Protein AF-A0AAD9PAW3-F1 (afdb_monomer_lite)

Organism: Ridgeia piscesae (NCBI:txid27915)

Structure (mmCIF, N/CA/C/O backbone):
data_AF-A0AAD9PAW3-F1
#
_entry.id   AF-A0AAD9PAW3-F1
#
loop_
_atom_site.group_PDB
_atom_site.id
_atom_site.type_symbol
_atom_site.label_atom_id
_atom_site.label_alt_id
_atom_site.label_comp_id
_atom_site.label_asym_id
_atom_site.label_entity_id
_atom_site.label_seq_id
_atom_site.pdbx_PDB_ins_code
_atom_site.Cartn_x
_atom_site.Cartn_y
_atom_site.Cartn_z
_atom_site.occupancy
_atom_site.B_iso_or_equiv
_atom_site.auth_seq_id
_atom_site.auth_comp_id
_atom_site.auth_asym_id
_atom_site.auth_atom_id
_atom_site.pdbx_PDB_model_num
ATOM 1 N N . MET A 1 1 ? 35.901 13.438 8.436 1.00 50.22 1 MET A N 1
ATOM 2 C CA . MET A 1 1 ? 34.510 12.930 8.525 1.00 50.22 1 MET A CA 1
ATOM 3 C C . MET A 1 1 ? 33.566 13.487 7.435 1.00 50.22 1 MET A C 1
ATOM 5 O O . MET A 1 1 ? 32.360 13.440 7.610 1.00 50.22 1 MET A O 1
ATOM 9 N N . ALA A 1 2 ? 34.063 13.943 6.272 1.00 53.41 2 ALA A N 1
ATOM 10 C CA . ALA A 1 2 ? 33.236 14.566 5.218 1.00 53.41 2 ALA A CA 1
ATOM 11 C C . ALA A 1 2 ? 32.862 13.635 4.037 1.00 53.41 2 ALA A C 1
ATOM 13 O O . ALA A 1 2 ? 32.187 14.056 3.101 1.00 53.41 2 ALA A O 1
ATOM 14 N N . SER A 1 3 ? 33.309 12.375 4.045 1.00 53.97 3 SER A N 1
ATOM 15 C CA . SER A 1 3 ? 33.140 11.435 2.925 1.00 53.97 3 SER A CA 1
ATOM 16 C C . SER A 1 3 ? 31.817 10.662 2.938 1.00 53.97 3 SER A C 1
ATOM 18 O O . SER A 1 3 ? 31.393 10.196 1.887 1.00 53.97 3 SER A O 1
ATOM 20 N N . VAL A 1 4 ? 31.138 10.554 4.085 1.00 57.12 4 VAL A N 1
ATOM 21 C CA . VAL A 1 4 ? 29.889 9.773 4.211 1.00 57.12 4 VAL A CA 1
ATOM 22 C C . VAL A 1 4 ? 28.706 10.474 3.525 1.00 57.12 4 VAL A C 1
ATOM 24 O O . VAL A 1 4 ? 27.880 9.815 2.904 1.00 57.12 4 VAL A O 1
ATOM 27 N N . SER A 1 5 ? 28.676 11.811 3.545 1.00 60.00 5 SER A N 1
ATOM 28 C CA . SER A 1 5 ? 27.562 12.615 3.010 1.00 60.00 5 SER A CA 1
ATOM 29 C C . SER A 1 5 ? 27.418 12.532 1.478 1.00 60.00 5 SER A C 1
ATOM 31 O O . SER A 1 5 ? 26.325 12.392 0.941 1.00 60.00 5 SER A O 1
ATOM 33 N N . LYS A 1 6 ? 28.531 12.503 0.732 1.00 61.03 6 LYS A N 1
ATOM 34 C CA . LYS A 1 6 ? 28.478 12.465 -0.745 1.00 61.03 6 LYS A CA 1
ATOM 35 C C . LYS A 1 6 ? 27.949 11.134 -1.301 1.00 61.03 6 LYS A C 1
ATOM 37 O O . LYS A 1 6 ? 27.370 11.103 -2.385 1.00 61.03 6 LYS A O 1
ATOM 42 N N . TYR A 1 7 ? 28.139 10.031 -0.573 1.00 61.91 7 TYR A N 1
ATOM 43 C CA . TYR A 1 7 ? 27.667 8.706 -0.993 1.00 61.91 7 TYR A CA 1
ATOM 44 C C . TYR A 1 7 ? 26.152 8.529 -0.796 1.00 61.91 7 TYR A C 1
ATOM 46 O O . TYR A 1 7 ? 25.502 7.871 -1.615 1.00 61.91 7 TYR A O 1
ATOM 54 N N . SER A 1 8 ? 25.559 9.157 0.225 1.00 73.19 8 SER A N 1
ATOM 55 C CA . SER A 1 8 ? 24.097 9.185 0.383 1.00 73.19 8 SER A CA 1
ATOM 56 C C . SER A 1 8 ? 23.411 9.987 -0.729 1.00 73.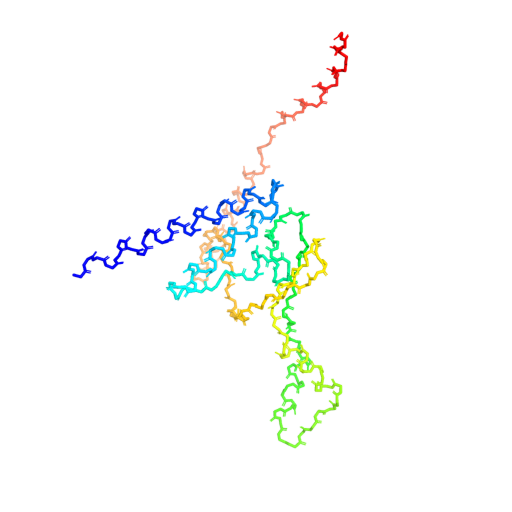19 8 SER A C 1
ATOM 58 O O . SER A 1 8 ? 22.363 9.584 -1.236 1.00 73.19 8 SER A O 1
ATOM 60 N N . ASP A 1 9 ? 24.039 11.063 -1.199 1.00 77.19 9 ASP A N 1
ATOM 61 C CA . ASP A 1 9 ? 23.467 11.906 -2.254 1.00 77.19 9 ASP A CA 1
ATOM 62 C C . ASP A 1 9 ? 23.468 11.197 -3.618 1.00 77.19 9 ASP A C 1
ATOM 64 O O . ASP A 1 9 ? 22.487 11.234 -4.361 1.00 77.19 9 ASP A O 1
ATOM 68 N N . MET A 1 10 ? 24.528 10.448 -3.929 1.00 77.19 10 MET A N 1
ATOM 69 C CA . MET A 1 10 ? 24.602 9.683 -5.178 1.00 77.19 10 MET A CA 1
ATOM 70 C C . MET A 1 10 ? 23.614 8.512 -5.225 1.00 77.19 10 MET A C 1
ATOM 72 O O . MET A 1 10 ? 23.028 8.235 -6.276 1.00 77.19 10 MET A O 1
ATOM 76 N N . THR A 1 11 ? 23.398 7.829 -4.098 1.00 87.00 11 THR A N 1
ATOM 77 C CA . THR A 1 11 ? 22.431 6.722 -4.018 1.00 87.00 11 THR A CA 1
ATOM 78 C C . THR A 1 11 ? 20.993 7.226 -4.110 1.00 87.00 11 THR A C 1
ATOM 80 O O . THR A 1 11 ? 20.200 6.645 -4.851 1.00 87.00 11 THR A O 1
ATOM 83 N N . SER A 1 12 ? 20.662 8.344 -3.459 1.00 88.94 12 SER A N 1
ATOM 84 C CA . SER A 1 12 ? 19.329 8.955 -3.561 1.00 88.94 12 SER A CA 1
ATOM 85 C C . SER A 1 12 ? 19.001 9.418 -4.988 1.00 88.94 12 SER A C 1
ATOM 87 O O . SER A 1 12 ? 17.908 9.135 -5.496 1.00 88.94 12 SER A O 1
ATOM 89 N N . LEU A 1 13 ? 19.959 10.034 -5.691 1.00 92.75 13 LEU A N 1
ATOM 90 C CA . LEU A 1 13 ? 19.797 10.428 -7.092 1.00 92.75 13 LEU A CA 1
ATOM 91 C C . LEU A 1 13 ? 19.592 9.209 -8.003 1.00 92.75 13 LEU A C 1
ATOM 93 O O . LEU A 1 13 ? 18.721 9.223 -8.875 1.00 92.75 13 LEU A O 1
ATOM 97 N N . ALA A 1 14 ? 20.372 8.144 -7.803 1.00 93.38 14 ALA A N 1
ATOM 98 C CA . ALA A 1 14 ? 20.241 6.910 -8.575 1.00 93.38 14 ALA A CA 1
ATOM 99 C C . ALA A 1 14 ? 18.876 6.235 -8.358 1.00 93.38 14 ALA A C 1
ATOM 101 O O . ALA A 1 14 ? 18.230 5.839 -9.328 1.00 93.38 14 ALA A O 1
ATOM 102 N N . LEU A 1 15 ? 18.408 6.153 -7.108 1.00 93.94 15 LEU A N 1
ATOM 103 C CA . LEU A 1 15 ? 17.085 5.617 -6.775 1.00 93.94 15 LEU A CA 1
ATOM 104 C C . LEU A 1 15 ? 15.971 6.432 -7.437 1.00 93.94 15 LEU A C 1
ATOM 106 O O . LEU A 1 15 ? 15.073 5.857 -8.045 1.00 93.94 15 LEU A O 1
ATOM 110 N N . THR A 1 16 ? 16.068 7.762 -7.388 1.00 94.12 16 THR A N 1
ATOM 111 C CA . THR A 1 16 ? 15.084 8.660 -8.010 1.00 94.12 16 THR A CA 1
ATOM 112 C C . THR A 1 16 ? 15.016 8.451 -9.521 1.00 94.12 16 THR A C 1
ATOM 114 O O . THR A 1 16 ? 13.929 8.289 -10.073 1.00 94.12 16 THR A O 1
ATOM 117 N N . LYS A 1 17 ? 16.171 8.369 -10.195 1.00 96.81 17 LYS A N 1
ATOM 118 C CA . LYS A 1 17 ? 16.239 8.094 -11.640 1.00 96.81 17 LYS A CA 1
ATOM 119 C C . LYS A 1 17 ? 15.595 6.756 -12.005 1.00 96.81 17 LYS A C 1
ATOM 121 O O . LYS A 1 17 ? 14.893 6.675 -13.008 1.00 96.81 17 LYS A O 1
ATOM 126 N N . LEU A 1 18 ? 15.812 5.719 -11.197 1.00 96.00 18 LEU A N 1
ATOM 127 C CA . LEU A 1 18 ? 15.213 4.405 -11.430 1.00 96.00 18 LEU A CA 1
ATOM 128 C C . LEU A 1 18 ? 13.695 4.408 -11.211 1.00 96.00 18 LEU A C 1
ATOM 130 O O . LEU A 1 18 ? 12.986 3.786 -11.996 1.00 96.00 18 LEU A O 1
ATOM 134 N N . CYS A 1 19 ? 13.190 5.123 -10.201 1.00 94.44 19 CYS A N 1
ATOM 135 C CA . CYS A 1 19 ? 11.748 5.288 -9.997 1.00 94.44 19 CYS A CA 1
ATOM 136 C C . CYS A 1 19 ? 11.091 6.015 -11.180 1.00 94.44 19 CYS A C 1
ATOM 138 O O . CYS A 1 19 ? 10.089 5.540 -11.703 1.00 94.44 19 CYS A O 1
ATOM 140 N N . LEU A 1 20 ? 11.694 7.110 -11.658 1.00 95.25 20 LEU A N 1
ATOM 141 C CA . LEU A 1 20 ? 11.191 7.845 -12.825 1.00 95.25 20 LEU A CA 1
ATOM 142 C C . LEU A 1 20 ? 11.202 6.988 -14.096 1.00 95.25 20 LEU A C 1
ATOM 144 O O . LEU A 1 20 ? 10.244 7.010 -14.866 1.00 95.25 20 LEU A O 1
ATOM 148 N N . ALA A 1 21 ? 12.263 6.202 -14.304 1.00 96.50 21 ALA A N 1
ATOM 149 C CA . ALA A 1 21 ? 12.313 5.246 -15.404 1.00 96.50 21 ALA A CA 1
ATOM 150 C C . ALA A 1 21 ? 11.195 4.201 -15.276 1.00 96.50 21 ALA A C 1
ATOM 152 O O . ALA A 1 21 ? 10.511 3.916 -16.254 1.00 96.50 21 ALA A O 1
ATOM 153 N N . ALA A 1 22 ? 10.969 3.659 -14.077 1.00 96.00 22 ALA A N 1
ATOM 154 C CA . ALA A 1 22 ? 9.896 2.700 -13.848 1.00 96.00 22 ALA A CA 1
ATOM 155 C C . ALA A 1 22 ? 8.512 3.277 -14.181 1.00 96.00 22 ALA A C 1
ATOM 157 O O . ALA A 1 22 ? 7.727 2.596 -14.836 1.00 96.00 22 ALA A O 1
ATOM 158 N N . ASP A 1 23 ? 8.236 4.522 -13.785 1.00 93.94 23 ASP A N 1
ATOM 159 C CA . ASP A 1 23 ? 6.978 5.205 -14.098 1.00 93.94 23 ASP A CA 1
ATOM 16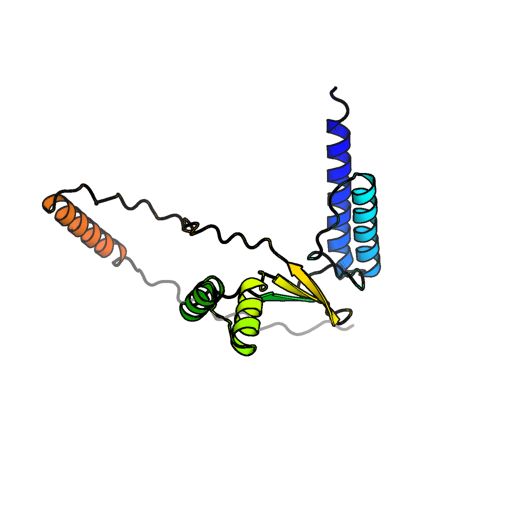0 C C . ASP A 1 23 ? 6.803 5.433 -15.602 1.00 93.94 23 ASP A C 1
ATOM 162 O O . ASP A 1 23 ? 5.735 5.150 -16.142 1.00 93.94 23 ASP A O 1
ATOM 166 N N . TYR A 1 24 ? 7.853 5.891 -16.291 1.00 95.44 24 TYR A N 1
ATOM 167 C CA . TYR A 1 24 ? 7.828 6.100 -17.741 1.00 95.44 24 TYR A CA 1
ATOM 168 C C . TYR A 1 24 ? 7.572 4.791 -18.500 1.00 95.44 24 TYR A C 1
ATOM 170 O O . TYR A 1 24 ? 6.692 4.702 -19.356 1.00 95.44 24 TYR A O 1
ATOM 178 N N . TYR A 1 25 ? 8.310 3.735 -18.153 1.00 96.81 25 TYR A N 1
ATOM 179 C CA . TYR A 1 25 ? 8.163 2.442 -18.810 1.00 96.81 25 TYR A CA 1
ATOM 180 C C . TYR A 1 25 ? 6.907 1.684 -18.373 1.00 96.81 25 TYR A C 1
ATOM 182 O O . TYR A 1 25 ? 6.568 0.704 -19.024 1.00 96.81 25 TYR A O 1
ATOM 190 N N . ALA A 1 26 ? 6.184 2.098 -17.329 1.00 94.94 26 ALA A N 1
ATOM 191 C CA . ALA A 1 26 ? 4.956 1.414 -16.918 1.00 94.94 26 ALA A CA 1
ATOM 192 C C . ALA A 1 26 ? 3.882 1.425 -18.018 1.00 94.94 26 ALA A C 1
ATOM 194 O O . ALA A 1 26 ? 3.113 0.471 -18.121 1.00 94.94 26 ALA A O 1
ATOM 195 N N . GLU A 1 27 ? 3.863 2.474 -18.843 1.00 91.69 27 GLU A N 1
ATOM 196 C CA . GLU A 1 27 ? 2.935 2.633 -19.967 1.00 91.69 27 GLU A CA 1
ATOM 197 C C . GLU A 1 27 ? 3.451 1.944 -21.239 1.00 91.69 27 GLU A C 1
ATOM 199 O O . GLU A 1 27 ? 2.683 1.303 -21.951 1.00 91.69 27 GLU A O 1
ATOM 204 N N . VAL A 1 28 ? 4.760 2.023 -21.499 1.00 95.44 28 VAL A N 1
ATOM 205 C CA . VAL A 1 28 ? 5.379 1.500 -22.731 1.00 95.44 28 VAL A CA 1
ATOM 206 C C . VAL A 1 28 ? 5.686 0.002 -22.639 1.00 95.44 28 VAL A C 1
ATOM 208 O O . VAL A 1 28 ? 5.451 -0.757 -23.575 1.00 95.44 28 VAL A O 1
ATOM 211 N N . SER A 1 29 ? 6.253 -0.438 -21.516 1.00 96.38 29 SER A N 1
ATOM 212 C CA . SER A 1 29 ? 6.695 -1.813 -21.282 1.00 96.38 29 SER A CA 1
ATOM 213 C C . SER A 1 29 ? 6.609 -2.174 -19.791 1.00 96.38 29 SER A C 1
ATOM 215 O O . SER A 1 29 ? 7.573 -1.996 -19.032 1.00 96.38 29 SER A O 1
ATOM 217 N N . PRO A 1 30 ? 5.481 -2.764 -19.348 1.00 94.62 30 PRO A N 1
ATOM 218 C CA . PRO A 1 30 ? 5.282 -3.154 -17.952 1.00 94.62 30 PRO A CA 1
ATOM 219 C C . PRO A 1 30 ? 6.362 -4.102 -17.410 1.00 94.62 30 PRO A C 1
ATOM 221 O O . PRO A 1 30 ? 6.623 -4.122 -16.207 1.00 94.62 30 PRO A O 1
ATOM 224 N N . ALA A 1 31 ? 7.001 -4.892 -18.278 1.00 95.81 31 ALA A N 1
ATOM 225 C CA . ALA A 1 31 ? 8.112 -5.762 -17.904 1.00 95.81 31 ALA A CA 1
ATOM 226 C C . ALA A 1 31 ? 9.362 -4.963 -17.494 1.00 95.81 31 ALA A C 1
ATOM 228 O O . ALA A 1 31 ? 9.966 -5.263 -16.464 1.00 95.81 31 ALA A O 1
ATOM 229 N N . LEU A 1 32 ? 9.712 -3.913 -18.247 1.00 97.31 32 LEU A N 1
ATOM 230 C CA . LEU A 1 32 ? 10.823 -3.023 -17.897 1.00 97.31 32 LEU A CA 1
ATOM 231 C C . LEU A 1 32 ? 10.530 -2.241 -16.616 1.00 97.31 32 LEU A C 1
ATOM 233 O O . LEU A 1 32 ? 11.401 -2.123 -15.757 1.00 97.31 32 LEU A O 1
ATOM 237 N N . ALA A 1 33 ? 9.295 -1.770 -16.440 1.00 96.88 33 ALA A N 1
ATOM 238 C CA . ALA A 1 33 ? 8.889 -1.086 -15.215 1.00 96.88 33 ALA A CA 1
ATOM 239 C C . ALA A 1 33 ? 9.092 -1.959 -13.964 1.00 96.88 33 ALA A C 1
ATOM 241 O O . ALA A 1 33 ? 9.684 -1.509 -12.980 1.00 96.88 33 ALA A O 1
ATOM 242 N N . ARG A 1 34 ? 8.678 -3.236 -14.026 1.00 95.88 34 ARG A N 1
ATOM 243 C CA . ARG A 1 34 ? 8.917 -4.226 -12.958 1.00 95.88 34 ARG A CA 1
ATOM 244 C C . ARG A 1 34 ? 10.405 -4.382 -12.663 1.00 95.88 34 ARG A C 1
ATOM 246 O O . ARG A 1 34 ? 10.808 -4.304 -11.507 1.00 95.88 34 ARG A O 1
ATOM 253 N N . PHE A 1 35 ? 11.219 -4.534 -13.707 1.00 96.88 35 PHE A N 1
ATOM 254 C CA . PHE A 1 35 ? 12.668 -4.660 -13.572 1.00 96.88 35 PHE A CA 1
ATOM 255 C C . PHE A 1 35 ? 13.295 -3.460 -12.846 1.00 96.88 35 PHE A C 1
ATOM 257 O O . PHE A 1 35 ? 14.135 -3.646 -11.962 1.00 96.88 35 PHE A O 1
ATOM 264 N N . PHE A 1 36 ? 12.882 -2.232 -13.173 1.00 97.00 36 PHE A N 1
ATOM 265 C CA . PHE A 1 36 ? 13.409 -1.036 -12.517 1.00 97.00 36 PHE A CA 1
ATOM 266 C C . PHE A 1 36 ? 13.016 -0.948 -11.039 1.00 97.00 36 PHE A C 1
ATOM 268 O O . PHE A 1 36 ? 13.889 -0.662 -10.219 1.00 97.00 36 PHE A O 1
ATOM 275 N N . ILE A 1 37 ? 11.765 -1.246 -10.666 1.00 95.38 37 ILE A N 1
ATOM 276 C CA . ILE A 1 37 ? 11.373 -1.243 -9.244 1.00 95.38 37 ILE A CA 1
ATOM 277 C C . ILE A 1 37 ? 12.070 -2.365 -8.466 1.00 95.38 37 ILE A C 1
ATOM 279 O O . ILE A 1 37 ? 12.546 -2.139 -7.355 1.00 95.38 37 ILE A O 1
ATOM 283 N N . ASP A 1 38 ? 12.217 -3.553 -9.049 1.00 94.75 38 ASP A N 1
ATOM 284 C CA . ASP A 1 38 ? 12.967 -4.636 -8.406 1.00 94.75 38 ASP A CA 1
ATOM 285 C C . ASP A 1 38 ? 14.438 -4.247 -8.197 1.00 94.75 38 ASP A C 1
ATOM 287 O O . ASP A 1 38 ? 15.034 -4.548 -7.160 1.00 94.75 38 ASP A O 1
ATOM 291 N N . LYS A 1 39 ? 15.029 -3.510 -9.145 1.00 95.69 39 LYS A N 1
ATOM 292 C CA . LYS A 1 39 ? 16.375 -2.944 -8.996 1.00 95.69 39 LYS A CA 1
ATOM 293 C C . LYS A 1 39 ? 16.437 -1.900 -7.877 1.00 95.69 39 LYS A C 1
ATOM 295 O O . LYS A 1 39 ? 17.404 -1.904 -7.118 1.00 95.69 39 LYS A O 1
ATOM 300 N N . VAL A 1 40 ? 15.421 -1.042 -7.750 1.00 95.06 40 VAL A N 1
ATOM 301 C CA . VAL A 1 40 ? 15.292 -0.070 -6.649 1.00 95.06 40 VAL A CA 1
ATOM 302 C C . VAL A 1 40 ? 15.285 -0.778 -5.298 1.00 95.06 40 VAL A C 1
ATOM 304 O O . VAL A 1 40 ? 16.029 -0.376 -4.406 1.00 95.06 40 VAL A O 1
ATOM 307 N N . ASP A 1 41 ? 14.510 -1.851 -5.144 1.00 93.50 41 ASP A N 1
ATOM 308 C CA . ASP A 1 41 ? 14.453 -2.580 -3.874 1.00 93.50 41 ASP A CA 1
ATOM 309 C C . ASP A 1 41 ? 15.760 -3.272 -3.524 1.00 93.50 41 ASP A C 1
ATOM 311 O O . ASP A 1 41 ? 16.197 -3.177 -2.383 1.00 93.50 41 ASP A O 1
ATOM 315 N N . ARG A 1 42 ? 16.435 -3.887 -4.501 1.00 94.50 42 ARG A N 1
ATOM 316 C CA . ARG A 1 42 ? 17.758 -4.491 -4.277 1.00 94.50 42 ARG A CA 1
ATOM 317 C C . ARG A 1 42 ? 18.790 -3.461 -3.823 1.00 94.50 42 ARG A C 1
ATOM 319 O O . ARG A 1 42 ? 19.649 -3.773 -3.003 1.00 94.50 42 ARG A O 1
ATOM 326 N N . ILE A 1 43 ? 18.740 -2.242 -4.367 1.00 93.69 43 ILE A N 1
ATOM 327 C CA . ILE A 1 43 ? 19.628 -1.155 -3.932 1.00 93.69 43 ILE A CA 1
ATOM 328 C C . ILE A 1 43 ? 19.261 -0.726 -2.510 1.00 93.69 43 ILE A C 1
ATOM 330 O O . ILE A 1 43 ? 20.147 -0.635 -1.668 1.00 93.69 43 ILE A O 1
ATOM 334 N N . LYS A 1 44 ? 17.971 -0.520 -2.218 1.00 93.19 44 LYS A N 1
ATOM 335 C CA . LYS A 1 44 ? 17.502 -0.140 -0.877 1.00 93.19 44 LYS A CA 1
ATOM 336 C C . LYS A 1 44 ? 17.881 -1.167 0.183 1.00 93.19 44 LYS A C 1
ATOM 338 O O . LYS A 1 44 ? 18.409 -0.779 1.217 1.00 93.19 44 LYS A O 1
ATOM 343 N N . GLU A 1 45 ? 17.688 -2.451 -0.103 1.00 93.12 45 GLU A N 1
ATOM 344 C CA . GLU A 1 45 ? 18.053 -3.560 0.779 1.00 93.12 45 GLU A CA 1
ATOM 345 C C . GLU A 1 45 ? 19.553 -3.549 1.099 1.00 93.12 45 GLU A C 1
ATOM 347 O O . GLU A 1 45 ? 19.938 -3.580 2.265 1.00 93.12 45 GLU A O 1
ATOM 352 N N . ARG A 1 46 ? 20.409 -3.389 0.081 1.00 92.06 46 ARG A N 1
ATOM 353 C CA . ARG A 1 46 ? 21.867 -3.278 0.271 1.00 92.06 46 ARG A CA 1
ATOM 354 C C . ARG A 1 46 ? 22.284 -2.024 1.035 1.00 92.06 46 ARG A C 1
ATOM 356 O O . ARG A 1 46 ? 23.302 -2.041 1.716 1.00 92.06 46 ARG A O 1
ATOM 363 N N . SER A 1 47 ? 21.532 -0.936 0.900 1.00 90.81 47 SER A N 1
ATOM 364 C CA . SER A 1 47 ? 21.797 0.335 1.578 1.00 90.81 47 SER A CA 1
ATOM 365 C C . SER A 1 47 ? 21.131 0.448 2.956 1.00 90.81 47 SER A C 1
ATOM 367 O O . SER A 1 47 ? 21.261 1.493 3.587 1.00 90.81 47 SER A O 1
ATOM 369 N N . GLY A 1 48 ? 20.409 -0.578 3.425 1.00 90.50 48 GLY A N 1
ATOM 370 C CA . GLY A 1 48 ? 19.669 -0.535 4.694 1.00 90.50 48 GLY A CA 1
ATOM 371 C C . GLY A 1 48 ? 18.490 0.449 4.702 1.00 90.50 48 GLY A C 1
ATOM 372 O O . GLY A 1 48 ? 18.037 0.868 5.764 1.00 90.50 48 GLY A O 1
ATOM 373 N N . LEU A 1 49 ? 18.003 0.847 3.524 1.00 89.88 49 LEU A N 1
ATOM 374 C CA . LEU A 1 49 ? 16.865 1.749 3.364 1.00 89.88 49 LEU A CA 1
ATOM 375 C C . LEU A 1 49 ? 15.541 0.974 3.422 1.00 89.88 49 LEU A C 1
ATOM 377 O O . LEU A 1 49 ? 15.488 -0.195 3.031 1.00 89.88 49 LEU A O 1
ATOM 381 N N . PRO A 1 50 ? 14.441 1.621 3.852 1.00 88.81 50 PRO A N 1
ATOM 382 C CA . PRO A 1 50 ? 13.140 0.974 3.884 1.00 88.81 50 PRO A CA 1
ATOM 383 C C . PRO A 1 50 ? 12.717 0.527 2.475 1.00 88.81 50 PRO A C 1
ATOM 385 O O . PRO A 1 50 ? 12.960 1.252 1.501 1.00 88.81 50 PRO A O 1
ATOM 388 N N . PRO A 1 51 ? 12.053 -0.638 2.352 1.00 87.81 51 PRO A N 1
ATOM 389 C CA . PRO A 1 51 ? 11.614 -1.164 1.067 1.00 87.81 51 PRO A CA 1
ATOM 390 C C . PRO A 1 51 ? 10.631 -0.211 0.385 1.00 87.81 51 PRO A C 1
ATOM 392 O O . PRO A 1 51 ? 10.008 0.649 1.017 1.00 87.81 51 PRO A O 1
ATOM 395 N N . THR A 1 52 ? 10.471 -0.357 -0.929 1.00 86.44 52 THR A N 1
ATOM 396 C CA . THR A 1 52 ? 9.487 0.435 -1.669 1.00 86.44 52 THR A CA 1
ATOM 397 C C . THR A 1 52 ? 8.088 0.215 -1.107 1.00 86.44 52 THR A C 1
ATOM 399 O O . THR A 1 52 ? 7.670 -0.909 -0.821 1.00 86.44 52 THR A O 1
ATOM 402 N N . ALA A 1 53 ? 7.369 1.319 -0.912 1.00 87.12 53 ALA A N 1
ATOM 403 C CA . ALA A 1 53 ? 6.075 1.282 -0.269 1.00 87.12 53 ALA A CA 1
ATOM 404 C C . ALA A 1 53 ? 5.088 0.426 -1.076 1.00 87.12 53 ALA A C 1
ATOM 406 O O . ALA A 1 53 ? 5.001 0.515 -2.301 1.00 87.12 53 ALA A O 1
ATOM 407 N N . SER A 1 54 ? 4.296 -0.381 -0.373 1.00 87.25 54 SER A N 1
ATOM 408 C CA . SER A 1 54 ? 3.354 -1.333 -0.974 1.00 87.25 54 SER A CA 1
ATOM 409 C C . SER A 1 54 ? 2.235 -0.690 -1.798 1.00 87.25 54 SER A C 1
ATOM 411 O O . SER A 1 54 ? 1.542 -1.393 -2.525 1.00 87.25 54 SER A O 1
ATOM 413 N N . HIS A 1 55 ? 2.053 0.630 -1.706 1.00 90.06 55 HIS A N 1
ATOM 414 C CA . HIS A 1 55 ? 1.099 1.376 -2.523 1.00 90.06 55 HIS A CA 1
ATOM 415 C C . HIS A 1 55 ? 1.648 1.812 -3.888 1.00 90.06 55 HIS A C 1
ATOM 417 O O . HIS A 1 55 ? 0.892 2.374 -4.672 1.00 90.06 55 HIS A O 1
ATOM 423 N N . LEU A 1 56 ? 2.929 1.562 -4.181 1.00 92.06 56 LEU A N 1
ATOM 424 C CA . LEU A 1 56 ? 3.560 1.939 -5.453 1.00 92.06 56 LEU A CA 1
ATOM 425 C C . LEU A 1 56 ? 3.578 0.796 -6.473 1.00 92.06 56 LEU A C 1
ATOM 427 O O . LEU A 1 56 ? 3.617 1.043 -7.674 1.00 92.06 56 LEU A O 1
ATOM 431 N N . ARG A 1 57 ? 3.525 -0.463 -6.020 1.00 94.06 57 ARG A N 1
ATOM 432 C CA . ARG A 1 57 ? 3.441 -1.626 -6.911 1.00 94.06 57 ARG A CA 1
ATOM 433 C C . ARG A 1 57 ? 2.623 -2.769 -6.329 1.00 94.06 57 ARG A C 1
ATOM 435 O O . ARG A 1 57 ? 2.522 -2.943 -5.114 1.00 94.06 57 ARG A O 1
ATOM 442 N N . CYS A 1 58 ? 2.122 -3.622 -7.211 1.00 94.62 58 CYS A N 1
ATOM 443 C CA . CYS A 1 58 ? 1.475 -4.865 -6.842 1.00 94.62 58 CYS A CA 1
ATOM 444 C C . CYS A 1 58 ? 2.483 -5.839 -6.220 1.00 94.62 58 CYS A C 1
ATOM 446 O O . CYS A 1 58 ? 3.461 -6.228 -6.854 1.00 94.62 58 CYS A O 1
ATOM 448 N N . GLN A 1 59 ? 2.191 -6.315 -5.009 1.00 92.44 59 GLN A N 1
ATOM 449 C CA . GLN A 1 59 ? 3.012 -7.311 -4.305 1.00 92.44 59 GLN A CA 1
ATOM 450 C C . GLN A 1 59 ? 3.040 -8.688 -4.985 1.00 92.44 59 GLN A C 1
ATOM 452 O O . GLN A 1 59 ? 3.856 -9.527 -4.626 1.00 92.44 59 GLN A O 1
ATOM 457 N N . PHE A 1 60 ? 2.133 -8.940 -5.932 1.00 93.94 60 PHE A N 1
ATOM 458 C CA . PHE A 1 60 ? 1.963 -10.262 -6.529 1.00 93.94 60 PHE A CA 1
ATOM 459 C C . PHE A 1 60 ? 2.548 -10.373 -7.933 1.00 93.94 60 PHE A C 1
ATOM 461 O O . PHE A 1 60 ? 3.217 -11.352 -8.228 1.00 93.94 60 PHE A O 1
ATOM 468 N N . CYS A 1 61 ? 2.269 -9.407 -8.812 1.00 93.75 61 CYS A N 1
ATOM 469 C CA . CYS A 1 61 ? 2.769 -9.416 -10.192 1.00 93.75 61 CYS A CA 1
ATOM 470 C C . CYS A 1 61 ? 3.838 -8.347 -10.457 1.00 93.75 61 CYS A C 1
ATOM 472 O O . CYS A 1 61 ? 4.280 -8.200 -11.593 1.00 93.75 61 CYS A O 1
ATOM 474 N N . GLY A 1 62 ? 4.202 -7.550 -9.447 1.00 92.56 62 GLY A N 1
ATOM 475 C CA . GLY A 1 62 ? 5.200 -6.485 -9.555 1.00 92.56 62 GLY A CA 1
ATOM 476 C C . GLY A 1 62 ? 4.758 -5.254 -10.352 1.00 92.56 62 GLY A C 1
ATOM 477 O O . GLY A 1 62 ? 5.532 -4.311 -10.466 1.00 92.56 62 GLY A O 1
ATOM 478 N N . ALA A 1 63 ? 3.548 -5.234 -10.924 1.00 94.81 63 ALA A N 1
ATOM 479 C CA . ALA A 1 63 ? 3.076 -4.111 -11.736 1.00 94.81 63 ALA A CA 1
ATOM 480 C C . ALA A 1 63 ? 3.078 -2.797 -10.939 1.00 94.81 63 ALA A C 1
ATOM 482 O O . ALA A 1 63 ? 2.559 -2.757 -9.823 1.00 94.81 63 ALA A O 1
ATOM 483 N N . VAL A 1 64 ? 3.637 -1.736 -11.522 1.00 95.38 64 VAL A N 1
ATOM 484 C CA . VAL A 1 64 ? 3.643 -0.387 -10.938 1.00 95.38 64 VAL A CA 1
ATOM 485 C C . VAL A 1 64 ? 2.228 0.175 -10.968 1.00 95.38 64 VAL A C 1
ATOM 487 O O . VAL A 1 64 ? 1.566 0.119 -12.004 1.00 95.38 64 VAL A O 1
ATOM 490 N N . PHE A 1 65 ? 1.743 0.688 -9.840 1.00 94.69 65 PHE A N 1
ATOM 491 C CA . PHE A 1 65 ? 0.395 1.238 -9.753 1.00 94.69 65 PHE A CA 1
ATOM 492 C C . PHE A 1 65 ? 0.339 2.636 -10.374 1.00 94.69 65 PHE A C 1
ATOM 494 O O . PHE A 1 65 ? 1.027 3.556 -9.943 1.00 94.69 65 PHE A O 1
ATOM 501 N N . ARG A 1 66 ? -0.517 2.793 -11.384 1.00 92.38 66 ARG A N 1
ATOM 502 C CA . ARG A 1 66 ? -0.786 4.031 -12.123 1.00 92.38 66 ARG A CA 1
ATOM 503 C C . ARG A 1 66 ? -2.297 4.218 -12.281 1.00 92.38 66 ARG A C 1
ATOM 505 O O . ARG A 1 66 ? -3.030 3.224 -12.275 1.00 92.38 66 ARG A O 1
ATOM 512 N N . PRO A 1 67 ? -2.795 5.456 -12.419 1.00 91.19 67 PRO A N 1
ATOM 513 C CA . PRO A 1 67 ? -4.196 5.674 -12.763 1.00 91.19 67 PRO A CA 1
ATOM 514 C C . PRO A 1 67 ? -4.574 4.855 -14.007 1.00 91.19 67 PRO A C 1
ATOM 516 O O . PRO A 1 67 ? -3.892 4.932 -15.023 1.00 91.19 67 PRO A O 1
ATOM 519 N N . GLY A 1 68 ? -5.620 4.033 -13.904 1.00 91.25 68 GLY A N 1
ATOM 520 C CA . GLY A 1 68 ? -6.098 3.180 -15.001 1.00 91.25 68 GLY A CA 1
ATOM 521 C C . GLY A 1 68 ? -5.617 1.723 -14.992 1.00 91.25 68 GLY A C 1
ATOM 522 O O . GLY A 1 68 ? -6.146 0.935 -15.765 1.00 91.25 68 GLY A O 1
ATOM 523 N N . ASN A 1 69 ? -4.669 1.333 -14.126 1.00 93.56 69 ASN A N 1
ATOM 524 C CA . ASN A 1 69 ? -4.252 -0.077 -13.975 1.00 93.56 69 ASN A CA 1
ATOM 525 C C . ASN A 1 69 ? -4.500 -0.665 -12.573 1.00 93.56 69 ASN A C 1
ATOM 527 O O . ASN A 1 69 ? -4.066 -1.783 -12.253 1.00 93.56 69 ASN A O 1
ATOM 531 N N . HIS A 1 70 ? -5.147 0.121 -11.720 1.00 95.62 70 HIS A N 1
ATOM 532 C CA . HIS A 1 70 ? -5.622 -0.309 -10.425 1.00 95.62 70 HIS A CA 1
ATOM 533 C C . HIS A 1 70 ? -6.846 0.499 -10.014 1.00 95.62 70 HIS A C 1
ATOM 535 O O . HIS A 1 70 ? -6.997 1.674 -10.358 1.00 95.62 70 HIS A O 1
ATOM 541 N N . HIS A 1 71 ? -7.647 -0.101 -9.145 1.00 95.75 71 HIS A N 1
ATOM 542 C CA . HIS A 1 71 ? -8.661 0.602 -8.381 1.00 95.75 71 HIS A CA 1
ATOM 543 C C . HIS A 1 71 ? -8.275 0.621 -6.907 1.00 95.75 71 HIS A C 1
ATOM 545 O O . HIS A 1 71 ? -7.832 -0.379 -6.334 1.00 95.75 71 HIS A O 1
ATOM 551 N N . SER A 1 72 ? -8.438 1.775 -6.268 1.00 94.81 72 SER A N 1
ATOM 552 C CA . SER A 1 72 ? -8.135 1.939 -4.854 1.00 94.81 72 SER A CA 1
ATOM 553 C C . SER A 1 72 ? -9.341 2.464 -4.090 1.00 94.81 72 SER A C 1
ATOM 555 O O . SER A 1 72 ? -10.158 3.225 -4.601 1.00 94.81 72 SER A O 1
ATOM 557 N N . HIS A 1 73 ? -9.486 2.006 -2.852 1.00 93.94 73 HIS A N 1
ATOM 558 C CA . HIS A 1 73 ? -10.487 2.529 -1.936 1.00 93.94 73 HIS A CA 1
ATOM 559 C C . HIS A 1 73 ? -9.936 2.570 -0.516 1.00 93.94 73 HIS A C 1
ATOM 561 O O . HIS A 1 73 ? -9.276 1.638 -0.044 1.00 93.94 73 HIS A O 1
ATOM 567 N N . VAL A 1 74 ? -10.238 3.661 0.181 1.00 92.00 74 VAL A N 1
ATOM 568 C CA . VAL A 1 74 ? -9.869 3.847 1.582 1.00 92.00 74 VAL A CA 1
ATOM 569 C C . VAL A 1 74 ? -10.997 3.325 2.459 1.00 92.00 74 VAL A C 1
ATOM 571 O O . VAL A 1 74 ? -12.143 3.761 2.365 1.00 92.00 74 VAL A O 1
ATOM 574 N N . LYS A 1 75 ? -10.670 2.396 3.354 1.00 88.31 75 LYS A N 1
ATOM 575 C CA . LYS A 1 75 ? -11.548 1.988 4.447 1.00 88.31 75 LYS A CA 1
ATOM 576 C C . LYS A 1 75 ? -11.116 2.716 5.705 1.00 88.31 75 LYS A C 1
ATOM 578 O O . LYS A 1 75 ? -10.086 2.402 6.298 1.00 88.31 75 LYS A O 1
ATOM 583 N N . ALA A 1 76 ? -11.932 3.678 6.112 1.00 85.56 76 ALA A N 1
ATOM 584 C CA . ALA A 1 76 ? -11.739 4.372 7.371 1.00 85.56 76 ALA A CA 1
ATOM 585 C C . ALA A 1 76 ? -12.040 3.455 8.569 1.00 85.56 76 ALA A C 1
ATOM 587 O O . ALA A 1 76 ? -12.933 2.595 8.542 1.00 85.56 76 ALA A O 1
ATOM 588 N N . GLN A 1 77 ? -11.306 3.685 9.650 1.00 85.50 77 GLN A N 1
ATOM 589 C CA . GLN A 1 77 ? -11.579 3.164 10.974 1.00 85.50 77 GLN A CA 1
ATOM 590 C C . GLN A 1 77 ? -12.982 3.600 11.400 1.00 85.50 77 GLN A C 1
ATOM 592 O O . GLN A 1 77 ? -13.382 4.754 11.225 1.00 85.50 77 GLN A O 1
ATOM 597 N N . MET A 1 78 ? -13.733 2.673 11.994 1.00 84.88 78 MET A N 1
ATOM 598 C CA . MET A 1 78 ? -15.068 2.981 12.495 1.00 84.88 78 MET A CA 1
ATOM 599 C C . MET A 1 78 ? -14.981 3.994 13.639 1.00 84.88 78 MET A C 1
ATOM 601 O O . MET A 1 78 ? -14.208 3.827 14.586 1.00 84.88 78 MET A O 1
ATOM 605 N N . LYS A 1 79 ? -15.788 5.056 13.566 1.00 85.50 79 LYS A N 1
ATOM 606 C CA . LYS A 1 79 ? -15.964 5.982 14.689 1.00 85.50 79 LYS A CA 1
ATOM 607 C C . LYS A 1 79 ? -16.620 5.227 15.840 1.00 85.50 79 LYS A C 1
ATOM 609 O O . LYS A 1 79 ? -17.613 4.533 15.630 1.00 85.50 79 LYS A O 1
ATOM 614 N N . GLU A 1 80 ? -16.068 5.358 17.041 1.00 87.00 80 GLU A N 1
ATOM 615 C CA . GLU A 1 80 ? -16.680 4.754 18.222 1.00 87.00 80 GLU A CA 1
ATOM 616 C C . GLU A 1 80 ? -18.022 5.428 18.489 1.00 87.00 80 GLU A C 1
ATOM 618 O O . GLU A 1 80 ? -18.109 6.649 18.612 1.00 87.00 80 GLU A O 1
ATOM 623 N N . THR A 1 81 ? -19.081 4.628 18.549 1.00 90.50 81 THR A N 1
ATOM 624 C CA . THR A 1 81 ? -20.410 5.115 18.915 1.00 90.50 81 THR A CA 1
ATOM 625 C C . THR A 1 81 ? -20.589 5.030 20.428 1.00 90.50 81 THR A C 1
ATOM 627 O O . THR A 1 81 ? -19.911 4.252 21.100 1.00 90.50 81 THR A O 1
ATOM 630 N N . ARG A 1 82 ? -21.553 5.778 20.980 1.00 93.44 82 ARG A N 1
ATOM 631 C CA . ARG A 1 82 ? -21.874 5.722 22.419 1.00 93.44 82 ARG A CA 1
ATOM 632 C C . ARG A 1 82 ? -22.164 4.294 22.903 1.00 93.44 82 ARG A C 1
ATOM 634 O O . ARG A 1 82 ? -21.743 3.928 23.992 1.00 93.44 82 ARG A O 1
ATOM 641 N N . LYS A 1 83 ? -22.818 3.471 22.072 1.00 91.62 83 LYS A N 1
ATOM 642 C CA . LYS A 1 83 ? -23.107 2.058 22.378 1.00 91.62 83 LYS A CA 1
ATOM 643 C C . LYS A 1 83 ? -21.830 1.226 22.511 1.00 91.62 83 LYS A C 1
ATOM 645 O O . LYS A 1 83 ? -21.705 0.443 23.440 1.00 91.62 83 LYS A O 1
ATOM 650 N N . ILE A 1 84 ? -20.866 1.424 21.614 1.00 93.25 84 ILE A N 1
ATOM 651 C CA . ILE A 1 84 ? -19.564 0.742 21.665 1.00 93.25 84 ILE A CA 1
ATOM 652 C C . ILE A 1 84 ? -18.769 1.180 22.897 1.00 93.25 84 ILE A C 1
ATOM 654 O O . ILE A 1 84 ? -18.180 0.342 23.570 1.00 93.25 84 ILE A O 1
ATOM 658 N N . GLN A 1 85 ? -18.817 2.468 23.248 1.00 92.31 85 GLN A N 1
ATOM 659 C CA . GLN A 1 85 ? -18.192 2.972 24.474 1.00 92.31 85 GLN A CA 1
ATOM 660 C C . GLN A 1 85 ? -18.817 2.359 25.734 1.00 92.31 85 GLN A C 1
ATOM 662 O O . GLN A 1 85 ? -18.093 1.995 26.653 1.00 92.31 85 GLN A O 1
ATOM 667 N N . GLN A 1 86 ? -20.145 2.213 25.780 1.00 93.44 86 GLN A N 1
ATOM 668 C CA . GLN A 1 86 ? -20.835 1.535 26.883 1.00 93.44 86 GLN A CA 1
ATOM 669 C C . GLN A 1 86 ? -20.460 0.054 26.972 1.00 93.44 86 GLN A C 1
ATOM 671 O O . GLN A 1 86 ? -20.185 -0.430 28.064 1.00 93.44 86 GLN A O 1
ATOM 676 N N . LEU A 1 87 ? -20.400 -0.649 25.837 1.00 93.19 87 LEU A N 1
ATOM 677 C CA . LEU A 1 87 ? -19.976 -2.049 25.799 1.00 93.19 87 LEU A CA 1
ATOM 678 C C . LEU A 1 87 ? -18.534 -2.219 26.284 1.00 93.19 87 LEU A C 1
ATOM 680 O O . LEU A 1 87 ? -18.274 -3.138 27.051 1.00 93.19 87 LEU A O 1
ATOM 684 N N . ARG A 1 88 ? -17.623 -1.314 25.903 1.00 90.75 88 ARG A N 1
ATOM 685 C CA . ARG A 1 88 ? -16.237 -1.329 26.389 1.00 90.75 88 ARG A CA 1
ATOM 686 C C . ARG A 1 88 ? -16.175 -1.131 27.907 1.00 90.75 88 ARG A C 1
ATOM 688 O O . ARG A 1 88 ? -15.567 -1.936 28.594 1.00 90.75 88 ARG A O 1
ATOM 695 N N . LYS A 1 89 ? -16.887 -0.134 28.446 1.00 92.25 89 LYS A N 1
ATOM 696 C CA . LYS A 1 89 ? -16.977 0.079 29.905 1.00 92.25 89 LYS A CA 1
ATOM 697 C C . LYS A 1 89 ? -17.550 -1.135 30.642 1.00 92.25 89 LYS A C 1
ATOM 699 O O . LYS A 1 89 ? -17.116 -1.465 31.739 1.00 92.25 89 LYS A O 1
ATOM 704 N N . HIS A 1 90 ? -18.534 -1.800 30.040 1.00 91.12 90 HIS A N 1
ATOM 705 C CA . HIS A 1 90 ? -19.134 -3.007 30.599 1.00 91.12 90 HIS A CA 1
ATOM 706 C C . HIS A 1 90 ? -18.168 -4.205 30.581 1.00 91.12 90 HIS A C 1
ATOM 708 O O . HIS A 1 90 ? -18.251 -5.053 31.459 1.00 91.12 90 HIS A O 1
ATOM 714 N N . GLU A 1 91 ? -17.253 -4.290 29.610 1.00 90.56 91 GLU A N 1
ATOM 715 C CA . GLU A 1 91 ? -16.179 -5.297 29.583 1.00 90.56 91 GLU A CA 1
ATOM 716 C C . GLU A 1 91 ? -15.104 -5.042 30.647 1.00 90.56 91 GLU A C 1
ATOM 718 O O . GLU A 1 91 ? -14.584 -5.984 31.235 1.00 90.56 91 GLU A O 1
ATOM 723 N N . GLU A 1 92 ? -14.804 -3.771 30.920 1.00 89.75 92 GLU A N 1
ATOM 724 C CA . GLU A 1 92 ? -13.842 -3.341 31.946 1.00 89.75 92 GLU A CA 1
ATOM 725 C C . GLU A 1 92 ? -14.372 -3.522 33.381 1.00 89.75 92 GLU A C 1
ATOM 727 O O . GLU A 1 92 ? -13.600 -3.507 34.339 1.00 89.75 92 GLU A O 1
ATOM 732 N N . THR A 1 93 ? -15.688 -3.693 33.551 1.00 91.75 93 THR A N 1
ATOM 733 C CA . THR A 1 93 ? -16.309 -3.850 34.872 1.00 91.75 93 THR A CA 1
ATOM 734 C C . THR A 1 93 ? -16.091 -5.279 35.394 1.00 91.75 93 THR A C 1
ATOM 736 O O . THR A 1 93 ? -16.484 -6.242 34.727 1.00 91.75 93 THR A O 1
ATOM 739 N N . PRO A 1 94 ? -15.502 -5.464 36.591 1.00 86.31 94 PRO A N 1
ATOM 740 C CA . PRO A 1 94 ? -15.219 -6.791 37.126 1.00 86.31 94 PRO A CA 1
ATOM 741 C C . PRO A 1 94 ? -16.515 -7.585 37.341 1.00 86.31 94 PRO A C 1
ATOM 743 O O . PRO A 1 94 ? -17.482 -7.086 37.908 1.00 86.31 94 PRO A O 1
ATOM 746 N N . GLY A 1 95 ? -16.536 -8.834 36.870 1.00 84.12 95 GLY A N 1
ATOM 747 C CA . GLY A 1 95 ? -17.695 -9.731 36.974 1.00 84.12 95 GLY A CA 1
ATOM 748 C C . GLY A 1 95 ? -18.704 -9.628 35.823 1.00 84.12 95 GLY A C 1
ATOM 749 O O . GLY A 1 95 ? -19.532 -10.524 35.660 1.00 84.12 95 GLY A O 1
ATOM 750 N N . CYS A 1 96 ? -18.603 -8.614 34.962 1.00 84.00 96 CYS A N 1
ATOM 751 C CA . CYS A 1 96 ? -19.476 -8.459 33.804 1.00 84.00 96 CYS A CA 1
ATOM 752 C C . CYS A 1 96 ? -18.898 -9.180 32.575 1.00 84.00 96 CYS A C 1
ATOM 754 O O . CYS A 1 96 ? -17.803 -8.883 32.108 1.00 84.00 96 CYS A O 1
ATOM 756 N N . ARG A 1 97 ? -19.648 -10.136 32.006 1.00 87.38 97 ARG A N 1
ATOM 757 C CA . ARG A 1 97 ? -19.270 -10.818 30.756 1.00 87.38 97 ARG A CA 1
ATOM 758 C C . ARG A 1 97 ? -20.158 -10.370 29.611 1.00 87.38 97 ARG A C 1
ATOM 760 O O . ARG A 1 97 ? -21.380 -10.458 29.678 1.00 87.38 97 ARG A O 1
ATOM 767 N N . LEU A 1 98 ? -19.529 -9.949 28.523 1.00 90.56 98 LEU A N 1
ATOM 768 C CA . LEU A 1 98 ? -20.232 -9.633 27.289 1.00 90.56 98 LEU A CA 1
ATOM 769 C C . LEU A 1 98 ? -20.674 -10.900 26.552 1.00 90.56 98 LEU A C 1
ATOM 771 O O . LEU A 1 98 ? -19.947 -11.904 26.466 1.00 90.56 98 LEU A O 1
ATOM 775 N N . GLY A 1 99 ? -21.853 -10.817 25.937 1.00 93.75 99 GLY A N 1
ATOM 776 C CA . GLY A 1 99 ? -22.337 -11.843 25.022 1.00 93.75 99 GLY A CA 1
ATOM 777 C C . GLY A 1 99 ? -21.403 -12.009 23.817 1.00 93.75 99 GLY A C 1
ATOM 778 O O . GLY A 1 99 ? -20.667 -11.094 23.442 1.00 93.75 99 GLY A O 1
ATOM 779 N N . ARG A 1 100 ? -21.446 -13.176 23.162 1.00 94.44 100 ARG A N 1
ATOM 780 C CA . ARG A 1 100 ? -20.593 -13.488 21.995 1.00 94.44 100 ARG A CA 1
ATOM 781 C C . ARG A 1 100 ? -20.723 -12.448 20.877 1.00 94.44 100 ARG A C 1
ATOM 783 O O . ARG A 1 100 ? -19.728 -12.068 20.266 1.00 94.44 100 ARG A O 1
ATOM 790 N N . PHE A 1 101 ? -21.943 -11.968 20.633 1.00 94.69 101 PHE A N 1
ATOM 791 C CA . PHE A 1 101 ? -22.211 -10.926 19.642 1.00 94.69 101 PHE A CA 1
ATOM 792 C C . PHE A 1 101 ? -21.576 -9.582 20.021 1.00 94.69 101 PHE A C 1
ATOM 794 O O . PHE A 1 101 ? -20.930 -8.955 19.188 1.00 94.69 101 PHE A O 1
ATOM 801 N N . GLN A 1 102 ? -21.715 -9.164 21.282 1.00 93.69 102 GLN A N 1
ATOM 802 C CA . GLN A 1 102 ? -21.160 -7.904 21.783 1.00 93.69 102 GLN A CA 1
ATOM 803 C C . GLN A 1 102 ? -19.630 -7.902 21.747 1.00 93.69 102 GLN A C 1
ATOM 805 O O . GLN A 1 102 ? -19.049 -6.915 21.308 1.00 93.69 102 GLN A O 1
ATOM 810 N N . ARG A 1 103 ? -18.987 -9.020 22.115 1.00 92.62 103 ARG A N 1
ATOM 811 C CA . ARG A 1 103 ? -17.531 -9.191 21.968 1.00 92.62 103 ARG A CA 1
ATOM 812 C C . ARG A 1 103 ? -17.089 -9.084 20.519 1.00 92.62 103 ARG A C 1
ATOM 814 O O . ARG A 1 103 ? -16.249 -8.256 20.203 1.00 92.62 103 ARG A O 1
ATOM 821 N N . ARG A 1 104 ? -17.736 -9.822 19.611 1.00 92.94 104 ARG A N 1
ATOM 822 C CA . ARG A 1 104 ? -17.431 -9.738 18.173 1.00 92.94 104 ARG A CA 1
ATOM 823 C C . ARG A 1 104 ? -17.601 -8.316 17.630 1.00 92.94 104 ARG A C 1
ATOM 825 O O . ARG A 1 104 ? -16.835 -7.886 16.771 1.00 92.94 104 ARG A O 1
ATOM 832 N N . LEU A 1 105 ? -18.607 -7.592 18.120 1.00 92.19 105 LEU A N 1
ATOM 833 C CA . LEU A 1 105 ? -18.831 -6.199 17.764 1.00 92.19 105 LEU A CA 1
ATOM 834 C C . LEU A 1 105 ? -17.706 -5.298 18.300 1.00 92.19 105 LEU A C 1
ATOM 836 O O . LEU A 1 105 ? -17.179 -4.499 17.533 1.00 92.19 105 LEU A O 1
ATOM 840 N N . LEU A 1 106 ? -17.299 -5.441 19.564 1.00 91.56 106 LEU A N 1
ATOM 841 C CA . LEU A 1 106 ? -16.153 -4.711 20.117 1.00 91.56 106 LEU A CA 1
ATOM 842 C C . LEU A 1 106 ? -14.863 -5.018 19.356 1.00 91.56 106 LEU A C 1
ATOM 844 O O . LEU A 1 106 ? -14.187 -4.084 18.931 1.00 91.56 106 LEU A O 1
ATOM 848 N N . ASP A 1 107 ? -14.577 -6.290 19.081 1.00 89.56 107 ASP A N 1
ATOM 849 C CA . ASP A 1 107 ? -13.419 -6.717 18.294 1.00 89.56 107 ASP A CA 1
ATOM 850 C C . ASP A 1 107 ? -13.402 -6.055 16.916 1.00 89.56 107 ASP A C 1
ATOM 852 O O . ASP A 1 107 ? -12.366 -5.570 16.463 1.00 89.56 107 ASP A O 1
ATOM 856 N N . MET A 1 108 ? -14.553 -5.984 16.243 1.00 88.00 108 MET A N 1
ATOM 857 C CA . MET A 1 108 ? -14.665 -5.319 14.945 1.00 88.00 108 MET A CA 1
ATOM 858 C C . MET A 1 108 ? -14.330 -3.826 14.999 1.00 88.00 108 MET A C 1
ATOM 860 O O . MET A 1 108 ? -13.789 -3.308 14.022 1.00 88.00 108 MET A O 1
ATOM 864 N N . TYR A 1 109 ? -14.666 -3.132 16.088 1.00 88.44 109 TYR A N 1
ATOM 865 C CA . TYR A 1 109 ? -14.393 -1.701 16.249 1.00 88.44 109 TYR A CA 1
ATOM 866 C C . TYR A 1 109 ? -12.956 -1.439 16.706 1.00 88.44 109 TYR A C 1
ATOM 868 O O . TYR A 1 109 ? -12.307 -0.544 16.166 1.00 88.44 109 TYR A O 1
ATOM 876 N N . THR A 1 110 ? -12.452 -2.231 17.652 1.00 83.38 110 THR A N 1
ATOM 877 C CA . THR A 1 110 ? -11.104 -2.094 18.219 1.00 83.38 110 THR A CA 1
ATOM 878 C C . THR A 1 110 ? -10.033 -2.506 17.210 1.00 83.38 110 THR A C 1
ATOM 880 O O . THR A 1 110 ? -9.053 -1.789 17.020 1.00 83.38 110 THR A O 1
ATOM 883 N N . ASN A 1 111 ? -10.242 -3.612 16.488 1.00 81.50 111 ASN A N 1
ATOM 884 C CA . ASN A 1 111 ? -9.258 -4.132 15.536 1.00 81.50 111 ASN A CA 1
ATOM 885 C C . ASN A 1 111 ? -9.329 -3.466 14.153 1.00 81.50 111 ASN A C 1
ATOM 887 O O . ASN A 1 111 ? -8.440 -3.675 13.322 1.00 81.50 111 ASN A O 1
ATOM 891 N N . ARG A 1 112 ? -10.357 -2.651 13.863 1.00 81.69 112 ARG A N 1
ATOM 892 C CA . ARG A 1 112 ? -10.398 -1.902 12.599 1.00 81.69 112 ARG A CA 1
ATOM 893 C C . ARG A 1 112 ? -9.379 -0.771 12.629 1.00 81.69 112 ARG A C 1
ATOM 895 O O . ARG A 1 112 ? -9.527 0.190 13.374 1.00 81.69 112 ARG A O 1
ATOM 902 N N . LYS A 1 113 ? -8.398 -0.842 11.736 1.00 83.00 113 LYS A N 1
ATOM 903 C CA . LYS A 1 113 ? -7.475 0.255 11.419 1.00 83.00 113 LYS A CA 1
ATOM 904 C C . LYS A 1 113 ? -7.853 0.887 10.078 1.00 83.00 113 LYS A C 1
ATOM 906 O O . LYS A 1 113 ? -8.518 0.248 9.261 1.00 83.00 113 LYS A O 1
ATOM 911 N N . ASN A 1 114 ? -7.427 2.130 9.856 1.00 88.06 114 ASN A N 1
ATOM 912 C CA . ASN A 1 114 ? -7.500 2.757 8.536 1.00 88.06 114 ASN A CA 1
ATOM 913 C C . ASN A 1 114 ? -6.691 1.906 7.545 1.00 88.06 114 ASN A C 1
ATOM 915 O O . ASN A 1 114 ? -5.526 1.601 7.814 1.00 88.06 114 ASN A O 1
ATOM 919 N N . CYS A 1 115 ? -7.278 1.524 6.411 1.00 91.00 115 CYS A N 1
ATOM 920 C CA . CYS A 1 115 ? -6.541 0.812 5.370 1.00 91.00 115 CYS A CA 1
ATOM 921 C C . CYS A 1 115 ? -6.889 1.277 3.962 1.00 91.00 115 CYS A C 1
ATOM 923 O O . CYS A 1 115 ? -8.051 1.494 3.626 1.00 91.00 115 CYS A O 1
ATOM 925 N N . LEU A 1 116 ? -5.867 1.395 3.124 1.00 92.81 116 LEU A N 1
ATOM 926 C CA . LEU A 1 116 ? -6.002 1.537 1.684 1.00 92.81 116 LEU A CA 1
ATOM 927 C C . LEU A 1 116 ? -6.002 0.136 1.088 1.00 92.81 116 LEU A C 1
ATOM 929 O O . LEU A 1 116 ? -5.063 -0.637 1.278 1.00 92.81 116 LEU A O 1
ATOM 933 N N . THR A 1 117 ? -7.080 -0.210 0.395 1.00 94.81 117 THR A N 1
ATOM 934 C CA . THR A 1 117 ? -7.131 -1.427 -0.410 1.00 94.81 117 THR A CA 1
ATOM 935 C C . THR A 1 117 ? -6.930 -1.032 -1.860 1.00 94.81 117 THR A C 1
ATOM 937 O O . THR A 1 117 ? -7.742 -0.297 -2.414 1.00 94.81 117 THR A O 1
ATOM 940 N N . ILE A 1 118 ? -5.855 -1.532 -2.451 1.00 96.31 118 ILE A N 1
ATOM 941 C CA . ILE A 1 118 ? -5.519 -1.370 -3.860 1.00 96.31 118 ILE A CA 1
ATOM 942 C C . ILE A 1 118 ? -5.751 -2.713 -4.528 1.00 96.31 118 ILE A C 1
ATOM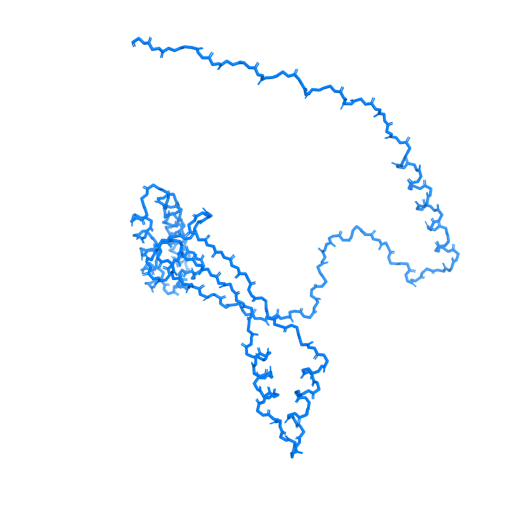 944 O O . ILE A 1 118 ? -5.322 -3.744 -4.013 1.00 96.31 118 ILE A O 1
ATOM 948 N N . VAL A 1 119 ? -6.435 -2.728 -5.655 1.00 97.38 119 VAL A N 1
ATOM 949 C CA . VAL A 1 119 ? -6.648 -3.937 -6.440 1.00 97.38 119 VAL A CA 1
ATOM 950 C C . VAL A 1 119 ? -6.012 -3.720 -7.795 1.00 97.38 119 VAL A C 1
ATOM 952 O O . VAL A 1 119 ? -6.272 -2.721 -8.456 1.00 97.38 119 VAL A O 1
ATOM 955 N N . CYS A 1 120 ? -5.127 -4.637 -8.163 1.00 96.75 120 CYS A N 1
ATOM 956 C CA . CYS A 1 120 ? -4.397 -4.570 -9.416 1.00 96.75 120 CYS A CA 1
ATOM 957 C C . CYS A 1 120 ? -5.278 -5.078 -10.553 1.00 96.75 120 CYS A C 1
ATOM 959 O O . CYS A 1 120 ? -5.690 -6.231 -10.493 1.00 96.75 120 CYS A O 1
ATOM 961 N N . ASP A 1 121 ? -5.481 -4.295 -11.606 1.00 96.44 121 ASP A N 1
ATOM 962 C CA . ASP A 1 121 ? -6.308 -4.729 -12.742 1.00 96.44 121 ASP A CA 1
ATOM 963 C C . ASP A 1 121 ? -5.556 -5.719 -13.655 1.00 96.44 121 ASP A C 1
ATOM 965 O O . ASP A 1 121 ? -6.158 -6.436 -14.445 1.00 96.44 121 ASP A O 1
ATOM 969 N N . VAL A 1 122 ? -4.229 -5.834 -13.497 1.00 94.62 122 VAL A N 1
ATOM 970 C CA . VAL A 1 122 ? -3.396 -6.794 -14.246 1.00 94.62 122 VAL A CA 1
ATOM 971 C C . VAL A 1 122 ? -3.540 -8.223 -13.712 1.00 94.62 122 VAL A C 1
ATOM 973 O O . VAL A 1 122 ? -3.554 -9.172 -14.487 1.00 94.62 122 VAL A O 1
ATOM 976 N N . CYS A 1 123 ? -3.592 -8.409 -12.387 1.00 96.25 123 CYS A N 1
ATOM 977 C CA . CYS A 1 123 ? -3.647 -9.745 -11.769 1.00 96.25 123 CYS A CA 1
ATOM 978 C C . CYS A 1 123 ? -4.861 -9.976 -10.859 1.00 96.25 123 CYS A C 1
ATOM 980 O O . CYS A 1 123 ? -4.986 -11.050 -10.274 1.00 96.25 123 CYS A O 1
ATOM 982 N N . ASN A 1 124 ? -5.727 -8.973 -10.698 1.00 96.69 124 ASN A N 1
ATOM 983 C CA . ASN A 1 124 ? -6.932 -8.972 -9.861 1.00 96.69 124 ASN A CA 1
ATOM 984 C C . ASN A 1 124 ? -6.706 -9.276 -8.370 1.00 96.69 124 ASN A C 1
ATOM 986 O O . ASN A 1 124 ? -7.648 -9.541 -7.618 1.00 96.69 124 ASN A O 1
ATOM 990 N N . LYS A 1 125 ? -5.456 -9.207 -7.898 1.00 97.00 125 LYS A N 1
ATOM 991 C CA . LYS A 1 125 ? -5.112 -9.412 -6.486 1.00 97.00 125 LYS A CA 1
ATOM 992 C C . LYS A 1 125 ? -5.138 -8.096 -5.714 1.00 97.00 125 LYS A C 1
ATOM 994 O O . LYS A 1 125 ? -4.894 -7.016 -6.255 1.00 97.00 125 LYS A O 1
ATOM 999 N N . ARG A 1 126 ? -5.443 -8.201 -4.417 1.00 96.00 126 ARG A N 1
ATOM 1000 C CA . ARG A 1 126 ? -5.650 -7.059 -3.518 1.00 96.00 126 ARG A CA 1
ATOM 1001 C C . ARG A 1 126 ? -4.439 -6.846 -2.621 1.00 96.00 126 ARG A C 1
ATOM 1003 O O . ARG A 1 126 ? -4.080 -7.735 -1.855 1.00 96.00 126 ARG A O 1
ATOM 1010 N N . THR A 1 127 ? -3.880 -5.648 -2.644 1.00 94.31 127 THR A N 1
ATOM 1011 C CA . THR A 1 127 ? -2.852 -5.180 -1.715 1.00 94.31 127 THR A CA 1
ATOM 1012 C C . THR A 1 127 ? -3.504 -4.298 -0.653 1.00 94.31 127 THR A C 1
ATOM 1014 O O . THR A 1 127 ? -4.290 -3.404 -0.965 1.00 94.31 127 THR A O 1
ATOM 1017 N N . ARG A 1 128 ? -3.220 -4.569 0.626 1.00 93.00 128 ARG A N 1
ATOM 1018 C CA . ARG A 1 128 ? -3.730 -3.780 1.757 1.00 93.00 128 ARG A CA 1
ATOM 1019 C C . ARG A 1 128 ? -2.582 -3.023 2.404 1.00 93.00 128 ARG A C 1
ATOM 1021 O O . ARG A 1 128 ? -1.612 -3.637 2.836 1.00 93.00 128 ARG A O 1
ATOM 1028 N N . VAL A 1 129 ? -2.729 -1.711 2.505 1.00 91.31 129 VAL A N 1
ATOM 1029 C CA . VAL A 1 129 ? -1.778 -0.825 3.176 1.00 91.31 129 VAL A CA 1
ATOM 1030 C C . VAL A 1 129 ? -2.467 -0.261 4.408 1.00 91.31 129 VAL A C 1
ATOM 1032 O O . VAL A 1 129 ? -3.502 0.395 4.304 1.00 91.31 129 VAL A O 1
ATOM 1035 N N . TRP A 1 130 ? -1.937 -0.580 5.584 1.00 89.19 130 TRP A N 1
ATOM 1036 C CA . TRP A 1 130 ? -2.466 -0.101 6.856 1.00 89.19 130 TRP A CA 1
ATOM 1037 C C . TRP A 1 130 ? -1.810 1.225 7.210 1.00 89.19 130 TRP A C 1
ATOM 1039 O O . TRP A 1 130 ? -0.588 1.337 7.151 1.00 89.19 130 TRP A O 1
ATOM 1049 N N . PHE A 1 131 ? -2.615 2.206 7.605 1.00 83.94 131 PHE A N 1
ATOM 1050 C CA . PHE A 1 131 ? -2.100 3.474 8.106 1.00 83.94 131 PHE A CA 1
ATOM 1051 C C . PHE A 1 131 ? -2.039 3.434 9.634 1.00 83.94 131 PHE A C 1
ATOM 1053 O O . PHE A 1 131 ? -2.983 2.923 10.256 1.00 83.94 131 PHE A O 1
ATOM 1060 N N . PRO A 1 132 ? -0.973 3.969 10.255 1.00 74.06 132 PRO A N 1
ATOM 1061 C CA . PRO A 1 132 ? -0.979 4.225 11.686 1.00 74.06 132 PRO A CA 1
ATOM 1062 C C . PRO A 1 132 ? -2.142 5.175 11.986 1.00 74.06 132 PRO A C 1
ATOM 1064 O O . PRO A 1 132 ? -2.239 6.278 11.455 1.00 74.06 132 PRO A O 1
ATOM 1067 N N . GLY A 1 133 ? -3.109 4.678 12.753 1.00 59.84 133 GLY A N 1
ATOM 1068 C CA . GLY A 1 133 ? -4.330 5.398 13.084 1.00 59.84 133 GLY A CA 1
ATOM 1069 C C . GLY A 1 133 ? -4.108 6.329 14.263 1.00 59.84 133 GLY A C 1
ATOM 1070 O O . GLY A 1 133 ? -4.732 6.129 15.301 1.00 59.84 133 GLY A O 1
ATOM 1071 N N . GLU A 1 134 ? -3.244 7.332 14.129 1.00 56.91 134 GLU A N 1
ATOM 1072 C CA . GLU A 1 134 ? -3.310 8.455 15.056 1.00 56.91 134 GLU A CA 1
ATOM 107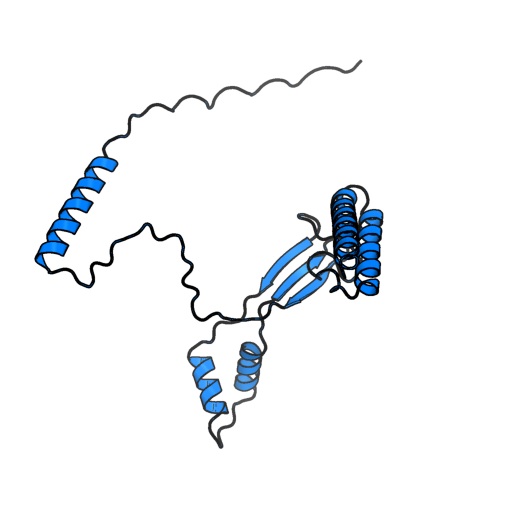3 C C . GLU A 1 134 ? -4.519 9.295 14.666 1.00 56.91 134 GLU A C 1
ATOM 1075 O O . GLU A 1 134 ? -4.527 10.072 13.714 1.00 56.91 134 GLU A O 1
ATOM 1080 N N . ARG A 1 135 ? -5.604 9.100 15.418 1.00 54.12 135 ARG A N 1
ATOM 1081 C CA . ARG A 1 135 ? -6.575 10.170 15.597 1.00 54.12 135 ARG A CA 1
ATOM 1082 C C . ARG A 1 135 ? -5.855 11.244 16.398 1.00 54.12 135 ARG A C 1
ATOM 1084 O O . ARG A 1 135 ? -5.995 11.276 17.620 1.00 54.12 135 ARG A O 1
ATOM 1091 N N . GLU A 1 136 ? -5.091 12.107 15.733 1.00 47.41 136 GLU A N 1
ATOM 1092 C CA . GLU A 1 136 ? -4.808 13.411 16.314 1.00 47.41 136 GLU A CA 1
ATOM 1093 C C . GLU A 1 136 ? -6.165 13.980 16.720 1.00 47.41 136 GLU A C 1
ATOM 1095 O O . GLU A 1 136 ? -7.082 14.130 15.903 1.00 47.41 136 GLU A O 1
ATOM 1100 N N . LYS A 1 137 ? -6.354 14.143 18.029 1.00 44.00 137 LYS A N 1
ATOM 1101 C CA . LYS A 1 137 ? -7.572 14.691 18.608 1.00 44.00 137 LYS A CA 1
ATOM 1102 C C . LYS A 1 137 ? -7.700 16.114 18.080 1.00 44.00 137 LYS A C 1
ATOM 1104 O O . LYS A 1 137 ? -7.152 17.031 18.666 1.00 44.00 137 LYS A O 1
ATOM 1109 N N . GLY A 1 138 ? -8.397 16.272 16.960 1.00 43.34 138 GLY A N 1
ATOM 1110 C CA . GLY A 1 138 ? -8.641 17.564 16.346 1.00 43.34 138 GLY A CA 1
ATOM 1111 C C . GLY A 1 138 ? -7.360 18.346 16.073 1.00 43.34 138 GLY A C 1
ATOM 1112 O O . GLY A 1 138 ? -7.148 19.389 16.686 1.00 43.34 138 GLY A O 1
ATOM 1113 N N . ALA A 1 139 ? -6.605 17.957 15.046 1.00 39.59 139 ALA A N 1
ATOM 1114 C CA . ALA A 1 139 ? -6.123 19.009 14.166 1.00 39.59 139 ALA A CA 1
ATOM 1115 C C . ALA A 1 139 ? -7.392 19.700 13.651 1.00 39.59 139 ALA A C 1
ATOM 1117 O O . ALA A 1 139 ? -8.084 19.202 12.759 1.00 39.59 139 ALA A O 1
ATOM 1118 N N . LYS A 1 140 ? -7.784 20.803 14.305 1.00 40.31 140 LYS A N 1
ATOM 1119 C CA . LYS A 1 140 ? -8.560 21.836 13.634 1.00 40.31 140 LYS A CA 1
ATOM 1120 C C . LYS A 1 140 ? -7.763 22.078 12.369 1.00 40.31 140 LYS A C 1
ATOM 1122 O O . LYS A 1 140 ? -6.666 22.621 12.455 1.00 40.31 140 LYS A O 1
ATOM 1127 N N . GLY A 1 141 ? -8.252 21.574 11.241 1.00 35.41 141 GLY A N 1
ATOM 1128 C CA . GLY A 1 141 ? -7.728 21.994 9.964 1.00 35.41 141 GLY A CA 1
ATOM 1129 C C . GLY A 1 141 ? -7.807 23.505 10.009 1.00 35.41 141 GLY A C 1
ATOM 1130 O O . GLY A 1 141 ? -8.902 24.064 10.022 1.00 35.41 141 GLY A O 1
ATOM 1131 N N . THR A 1 142 ? -6.661 24.160 10.119 1.00 36.72 142 THR A N 1
ATOM 1132 C CA . THR A 1 142 ? -6.530 25.527 9.668 1.00 36.72 142 THR A CA 1
ATOM 1133 C C . THR A 1 142 ? -6.702 25.436 8.157 1.00 36.72 142 THR A C 1
ATOM 1135 O O . THR A 1 142 ? -5.741 25.443 7.400 1.00 36.72 142 THR A O 1
ATOM 1138 N N . CYS A 1 143 ? -7.953 25.306 7.701 1.00 33.78 143 CYS A N 1
ATOM 1139 C CA . CYS A 1 143 ? -8.363 26.173 6.614 1.00 33.78 143 CYS A CA 1
ATOM 1140 C C . CYS A 1 143 ? -7.961 27.557 7.102 1.00 33.78 143 CYS A C 1
ATOM 1142 O O . CYS A 1 143 ? -8.377 27.914 8.204 1.00 33.78 143 CYS A O 1
ATOM 1144 N N . GLU A 1 144 ? -7.069 28.237 6.383 1.00 44.09 144 GLU A N 1
ATOM 1145 C CA . GLU A 1 144 ? -6.691 29.616 6.668 1.00 44.09 144 GLU A CA 1
ATOM 1146 C C . GLU A 1 144 ? -7.961 30.413 6.956 1.00 44.09 144 GLU A C 1
ATOM 1148 O O . GLU A 1 144 ? -8.731 30.791 6.072 1.00 44.09 144 GLU A O 1
ATOM 1153 N N . GLU A 1 145 ? -8.227 30.581 8.245 1.00 36.78 145 GLU A N 1
ATOM 1154 C CA . GLU A 1 145 ? -9.281 31.421 8.742 1.00 36.78 145 GLU A CA 1
ATOM 1155 C C . GLU A 1 145 ? -8.710 32.814 8.537 1.00 36.78 145 GLU A C 1
ATOM 1157 O O . GLU A 1 145 ? -7.823 33.250 9.273 1.00 36.78 145 GLU A O 1
ATOM 1162 N N . ILE A 1 146 ? -9.149 33.464 7.453 1.00 43.56 146 ILE A N 1
ATOM 1163 C CA . ILE A 1 146 ? -9.001 34.904 7.245 1.00 43.56 146 ILE A CA 1
ATOM 1164 C C . ILE A 1 146 ? -9.192 35.547 8.611 1.00 43.56 146 ILE A C 1
ATOM 1166 O O . ILE A 1 146 ? -10.288 35.449 9.160 1.00 43.56 146 ILE A O 1
ATOM 1170 N N . LEU A 1 147 ? -8.115 36.129 9.147 1.00 45.38 147 LEU A N 1
ATOM 1171 C CA . LEU A 1 147 ? -8.014 36.672 10.498 1.00 45.38 147 LEU A CA 1
ATOM 1172 C C . LEU A 1 147 ? -9.314 37.397 10.887 1.00 45.38 147 LEU A C 1
ATOM 1174 O O . LEU A 1 147 ? -9.528 38.559 10.533 1.00 45.38 147 LEU A O 1
ATOM 1178 N N . VAL A 1 148 ? -10.205 36.713 11.608 1.00 50.38 148 VAL A N 1
ATOM 1179 C CA . VAL A 1 148 ? -11.332 37.357 12.275 1.00 50.38 148 VAL A CA 1
ATOM 1180 C C . VAL A 1 148 ? -10.808 37.752 13.652 1.00 50.38 148 VAL A C 1
ATOM 1182 O O . VAL A 1 148 ? -10.447 36.871 14.431 1.00 50.38 148 VAL A O 1
ATOM 1185 N N . PRO A 1 149 ? -10.719 39.054 13.980 1.00 51.53 149 PRO A N 1
ATOM 1186 C CA . PRO A 1 149 ? -10.214 39.483 15.275 1.00 51.53 149 PRO A CA 1
ATOM 1187 C C . PRO A 1 149 ? -11.076 38.909 16.400 1.00 51.53 149 PRO A C 1
ATOM 1189 O O . PRO A 1 149 ? -12.305 39.023 16.373 1.00 51.53 149 PRO A O 1
ATOM 1192 N N . ASP A 1 150 ? -10.421 38.319 17.396 1.00 49.88 150 ASP A N 1
ATOM 1193 C CA . ASP A 1 150 ? -11.052 37.726 18.567 1.00 49.88 150 ASP A CA 1
ATOM 1194 C C . ASP A 1 150 ? -11.820 38.798 19.364 1.00 49.88 150 ASP A C 1
ATOM 1196 O O . ASP A 1 150 ? -11.261 39.627 20.085 1.00 49.88 150 ASP A O 1
ATOM 1200 N N . THR A 1 151 ? -13.145 38.826 19.197 1.00 54.84 151 THR A N 1
ATOM 1201 C CA . THR A 1 151 ? -14.011 39.812 19.863 1.00 54.84 151 THR A CA 1
ATOM 1202 C C . THR A 1 151 ? -14.350 39.429 21.306 1.00 54.84 151 THR A C 1
ATOM 1204 O O . THR A 1 151 ? -15.133 40.132 21.954 1.00 54.84 151 THR A O 1
ATOM 1207 N N . SER A 1 152 ? -13.796 38.340 21.846 1.00 58.66 152 SER A N 1
ATOM 1208 C CA . SER A 1 152 ? -14.151 37.825 23.177 1.00 58.66 152 SER A CA 1
ATOM 1209 C C . SER A 1 152 ? -13.920 38.837 24.308 1.00 58.66 152 SER A C 1
ATOM 1211 O O . SER A 1 152 ? -14.702 38.857 25.257 1.00 58.66 152 SER A O 1
ATOM 1213 N N . LYS A 1 153 ? -12.968 39.770 24.156 1.00 55.09 153 LYS A N 1
ATOM 1214 C CA . LYS A 1 153 ? -12.636 40.805 25.159 1.00 55.09 153 LYS A CA 1
ATOM 1215 C C . LYS A 1 153 ? -13.267 42.188 24.922 1.00 55.09 153 LYS A C 1
ATOM 1217 O O . LYS A 1 153 ? -13.002 43.122 25.672 1.00 55.09 153 LYS A O 1
ATOM 1222 N N . MET A 1 154 ? -14.100 42.362 23.893 1.00 57.22 154 MET A N 1
ATOM 1223 C CA . MET A 1 154 ? -14.647 43.683 23.547 1.00 57.22 154 MET A CA 1
ATOM 1224 C C . MET A 1 154 ? -15.969 43.993 24.266 1.00 57.22 154 MET A C 1
ATOM 1226 O O . MET A 1 154 ? -16.873 43.153 24.319 1.00 57.22 154 MET A O 1
ATOM 1230 N N . SER A 1 155 ? -16.123 45.236 24.739 1.00 67.75 155 SER A N 1
ATOM 1231 C CA . SER A 1 155 ? -17.370 45.726 25.343 1.00 67.75 155 SER A CA 1
ATOM 1232 C C . SER A 1 155 ? -18.555 45.627 24.368 1.00 67.75 155 SER A C 1
ATOM 1234 O O . SER A 1 155 ? -18.395 45.693 23.141 1.00 67.75 155 SER A O 1
ATOM 1236 N N . ARG A 1 156 ? -19.780 45.484 24.901 1.00 69.00 156 ARG A N 1
ATOM 1237 C CA . ARG A 1 156 ? -21.017 45.349 24.098 1.00 69.00 156 ARG A CA 1
ATOM 1238 C C . ARG A 1 156 ? -21.166 46.474 23.059 1.00 69.00 156 ARG A C 1
ATOM 1240 O O . ARG A 1 156 ? -21.590 46.217 21.930 1.00 69.00 156 ARG A O 1
ATOM 1247 N N . SER A 1 157 ? -20.741 47.691 23.400 1.00 71.69 157 SER A N 1
ATOM 1248 C CA . SER A 1 157 ? -20.767 48.860 22.510 1.00 71.69 157 SER A CA 1
ATOM 1249 C C . SER A 1 157 ? -19.797 48.743 21.327 1.00 71.69 157 SER A C 1
ATOM 1251 O O . SER A 1 157 ? -20.134 49.145 20.211 1.00 71.69 157 SER A O 1
ATOM 1253 N N . ALA A 1 158 ? -18.622 48.138 21.523 1.00 68.88 158 ALA A N 1
ATOM 1254 C CA . ALA A 1 158 ? -17.630 47.965 20.463 1.00 68.88 158 ALA A CA 1
ATOM 1255 C C . ALA A 1 158 ? -18.013 46.839 19.480 1.00 68.88 158 ALA A C 1
ATOM 1257 O O . ALA A 1 158 ? -17.891 47.015 18.264 1.00 68.88 158 ALA A O 1
ATOM 1258 N N . LYS A 1 159 ? -18.617 45.745 19.974 1.00 73.50 159 LYS A N 1
ATOM 1259 C CA . LYS A 1 159 ? -19.179 44.668 19.129 1.00 73.50 159 LYS A CA 1
ATOM 1260 C C . LYS A 1 159 ? -20.275 45.181 18.188 1.00 73.50 159 LYS A C 1
ATOM 1262 O O . LYS A 1 159 ? -20.321 44.811 17.012 1.00 73.50 159 LYS A O 1
ATOM 1267 N N . LYS A 1 160 ? -21.132 46.089 18.672 1.00 77.69 160 LYS A N 1
ATOM 1268 C CA . LYS A 1 160 ? -22.220 46.686 17.876 1.00 77.69 160 LYS A CA 1
ATOM 1269 C C . LYS A 1 160 ? -21.680 47.573 16.741 1.00 77.69 160 LYS A C 1
ATOM 1271 O O . LYS A 1 160 ? -22.199 47.515 15.625 1.00 77.69 160 LYS A O 1
ATOM 1276 N N . LYS A 1 161 ? -20.603 48.333 16.989 1.00 78.75 161 LYS A N 1
ATOM 1277 C CA . LYS A 1 161 ? -19.926 49.151 15.962 1.00 78.75 161 LYS A CA 1
ATOM 1278 C C . LYS A 1 161 ? -19.234 48.291 14.894 1.00 78.75 161 LYS A C 1
ATOM 1280 O O . LYS A 1 161 ? -19.354 48.607 13.710 1.00 78.75 161 LYS A O 1
ATOM 1285 N N . LEU A 1 162 ? -18.590 47.183 15.278 1.00 75.00 162 LEU A N 1
ATOM 1286 C CA . LEU A 1 162 ? -17.930 46.270 14.334 1.00 75.00 162 LEU A CA 1
ATOM 1287 C C . LEU A 1 162 ? -18.941 45.587 13.394 1.00 75.00 162 LEU A C 1
ATOM 1289 O O . LEU A 1 162 ? -18.764 45.590 12.176 1.00 75.00 162 LEU A O 1
ATOM 1293 N N . LYS A 1 163 ? -20.066 45.100 13.944 1.00 79.44 163 LYS A N 1
ATOM 1294 C CA . LYS A 1 163 ? -21.147 44.479 13.158 1.00 79.44 163 LYS A CA 1
ATOM 1295 C C . LYS A 1 163 ? -21.777 45.462 12.162 1.00 79.44 163 LYS A C 1
ATOM 1297 O O . LYS A 1 163 ? -22.083 45.079 11.034 1.00 79.44 163 LYS A O 1
ATOM 1302 N N . LYS A 1 164 ? -21.919 46.743 12.539 1.00 78.19 164 LYS A N 1
ATOM 1303 C CA . LYS A 1 164 ? -22.418 47.801 11.640 1.00 78.19 164 LYS A CA 1
ATOM 1304 C C . LYS A 1 164 ? -21.430 48.105 10.502 1.00 78.19 164 LYS A C 1
ATOM 1306 O O . LYS A 1 164 ? -21.868 48.282 9.369 1.00 78.19 164 LYS A O 1
ATOM 1311 N N . LYS A 1 165 ? -20.115 48.103 10.770 1.00 76.81 165 LYS A N 1
ATOM 1312 C CA . LYS A 1 165 ? -19.075 48.284 9.736 1.00 76.81 165 LYS A CA 1
ATOM 1313 C C . LYS A 1 165 ? -19.030 47.120 8.737 1.00 76.81 165 LYS A C 1
ATOM 1315 O O . LYS A 1 165 ? -18.996 47.368 7.536 1.00 76.81 165 LYS A O 1
ATOM 1320 N N . LEU A 1 166 ? -19.105 45.873 9.207 1.00 74.31 166 LEU A N 1
ATOM 1321 C CA . LEU A 1 166 ? -19.102 44.689 8.333 1.00 74.31 166 LEU A CA 1
ATOM 1322 C C . LEU A 1 166 ? -20.345 44.622 7.432 1.00 74.31 166 LEU A C 1
ATOM 1324 O O . LEU A 1 166 ? -20.223 44.318 6.248 1.00 74.31 166 LEU A O 1
ATOM 1328 N N . LYS A 1 167 ? -21.528 44.988 7.950 1.00 74.94 167 LYS A N 1
ATOM 1329 C CA . LYS A 1 167 ? -22.764 45.029 7.147 1.00 74.94 167 LYS A CA 1
ATOM 1330 C C . LYS A 1 167 ? -22.703 46.094 6.042 1.00 74.94 167 LYS A C 1
ATOM 1332 O O . LYS A 1 167 ? -23.160 45.834 4.936 1.00 74.94 167 LYS A O 1
ATOM 1337 N N . LYS A 1 168 ? -22.076 47.248 6.313 1.00 71.56 168 LYS A N 1
ATOM 1338 C CA . LYS A 1 168 ? -21.855 48.306 5.310 1.00 71.56 168 LYS A CA 1
ATOM 1339 C C . LYS A 1 168 ? -20.855 47.876 4.226 1.00 71.56 168 LYS A C 1
ATOM 1341 O O . LYS A 1 168 ? -21.061 48.200 3.065 1.00 71.56 168 LYS A O 1
ATOM 1346 N N . LYS A 1 169 ? -19.820 47.105 4.587 1.00 67.75 169 LYS A N 1
ATOM 1347 C CA . LYS A 1 169 ? -18.818 46.594 3.633 1.00 67.75 169 LYS A CA 1
ATOM 1348 C C . LYS A 1 169 ? -19.390 45.508 2.711 1.00 67.75 169 LYS A C 1
ATOM 1350 O O . LYS A 1 169 ? -19.110 45.529 1.521 1.00 67.75 169 LYS A O 1
ATOM 1355 N N . LYS A 1 170 ? -20.253 44.625 3.231 1.00 65.25 170 LYS A N 1
ATOM 1356 C CA . LYS A 1 170 ? -20.935 43.594 2.427 1.00 65.25 170 LYS A CA 1
ATOM 1357 C C . LYS A 1 170 ? -21.909 44.188 1.397 1.00 65.25 170 LYS A C 1
ATOM 1359 O O . LYS A 1 170 ? -21.965 43.726 0.268 1.00 65.25 170 LYS A O 1
ATOM 1364 N N . GLN A 1 171 ? -22.609 45.266 1.755 1.00 61.31 171 GLN A N 1
ATOM 1365 C CA . GLN A 1 171 ? -23.503 45.970 0.824 1.00 61.31 171 GLN A CA 1
ATOM 1366 C C . GLN A 1 171 ? -22.757 46.738 -0.281 1.00 61.31 171 GLN A C 1
ATOM 1368 O O . GLN A 1 171 ? -23.343 47.017 -1.317 1.00 61.31 171 GLN A O 1
ATOM 1373 N N . GLN A 1 172 ? -21.472 47.056 -0.089 1.00 58.78 172 GLN A N 1
ATOM 1374 C CA . GLN A 1 172 ? -20.639 47.682 -1.124 1.00 58.78 172 GLN A CA 1
ATOM 1375 C C . GLN A 1 172 ? 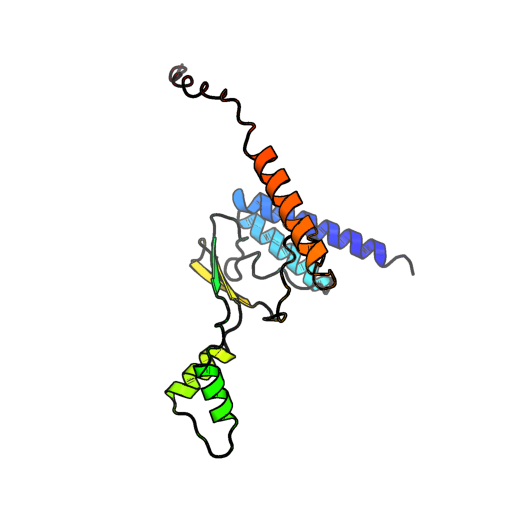-20.003 46.661 -2.080 1.00 58.78 172 GLN A C 1
ATOM 1377 O O . GLN A 1 172 ? -19.693 47.022 -3.208 1.00 58.78 172 GLN A O 1
ATOM 1382 N N . SER A 1 173 ? -19.833 45.398 -1.669 1.00 54.09 173 SER A N 1
ATOM 1383 C CA . SER A 1 173 ? -19.291 44.335 -2.532 1.00 54.09 173 SER A CA 1
ATOM 1384 C C . SER A 1 173 ? -20.342 43.621 -3.392 1.00 54.09 173 SER A C 1
ATOM 1386 O O . SER A 1 173 ? -19.974 42.932 -4.332 1.00 54.09 173 SER A O 1
ATOM 1388 N N . GLU A 1 174 ? -21.635 43.768 -3.087 1.00 52.38 174 GLU A N 1
ATOM 1389 C CA . GLU A 1 174 ? -22.740 43.105 -3.811 1.00 52.38 174 GLU A CA 1
ATOM 1390 C C . GLU A 1 174 ? -23.416 44.016 -4.867 1.00 52.38 174 GLU A C 1
ATOM 1392 O O . GLU A 1 174 ? -24.383 43.605 -5.498 1.00 52.38 174 GLU A O 1
ATOM 1397 N N . GLY A 1 175 ? -22.912 45.240 -5.091 1.00 43.81 175 GLY A N 1
ATOM 1398 C CA . GLY A 1 175 ? -23.503 46.241 -6.000 1.00 43.81 175 GLY A CA 1
ATOM 1399 C C . GLY A 1 175 ? -22.738 46.528 -7.301 1.00 43.81 175 GLY A C 1
ATOM 1400 O O . GLY A 1 175 ? -23.044 47.515 -7.961 1.00 43.81 175 GLY A O 1
ATOM 1401 N N . GLY A 1 176 ? -21.738 45.721 -7.667 1.00 42.53 176 GLY A N 1
ATOM 1402 C CA . GLY A 1 176 ? -20.913 45.936 -8.864 1.00 42.53 176 GLY A CA 1
ATOM 1403 C C . GLY A 1 176 ? -20.857 44.709 -9.769 1.00 42.53 176 GLY A C 1
ATOM 1404 O O . GLY A 1 176 ? -19.844 44.020 -9.791 1.00 42.53 176 GLY A O 1
ATOM 1405 N N . VAL A 1 177 ? -21.940 44.433 -10.502 1.00 36.94 177 VAL A N 1
ATOM 1406 C CA . VAL A 1 177 ? -21.955 43.478 -11.623 1.00 36.94 177 VAL A CA 1
ATOM 1407 C C . VAL A 1 177 ? -22.382 44.246 -12.871 1.00 36.94 177 VAL A C 1
ATOM 1409 O O . VAL A 1 177 ? -23.553 44.585 -13.023 1.00 36.94 177 VAL A O 1
ATOM 1412 N N . THR A 1 178 ? -21.429 44.547 -13.751 1.00 42.38 178 THR A N 1
ATOM 1413 C CA . THR A 1 178 ? -21.708 44.901 -15.148 1.00 42.38 178 THR A CA 1
ATOM 1414 C C . THR A 1 178 ? -21.916 43.608 -15.951 1.00 42.38 178 THR A C 1
ATOM 1416 O O . THR A 1 178 ? -21.156 42.657 -15.749 1.00 42.38 178 THR A O 1
ATOM 1419 N N . PRO A 1 179 ? -22.915 43.526 -16.847 1.00 45.72 179 PRO A N 1
ATOM 1420 C CA . PRO A 1 179 ? -23.172 42.334 -17.644 1.00 45.72 179 PRO A CA 1
ATOM 1421 C C . PRO A 1 179 ? -22.476 42.461 -19.001 1.00 45.72 179 PRO A C 1
ATOM 1423 O O . PRO A 1 179 ? -22.957 43.204 -19.844 1.00 45.72 179 PRO A O 1
ATOM 1426 N N . ASP A 1 180 ? -21.365 41.755 -19.233 1.00 37.03 180 ASP A N 1
ATOM 1427 C CA . ASP A 1 180 ? -20.840 41.625 -20.602 1.00 37.03 180 ASP A CA 1
ATOM 1428 C C . ASP A 1 180 ? -19.828 40.479 -20.764 1.00 37.03 180 ASP A C 1
ATOM 1430 O O . ASP A 1 180 ? -18.636 40.705 -20.917 1.00 37.03 180 ASP A O 1
ATOM 1434 N N . VAL A 1 181 ? -20.292 39.222 -20.723 1.00 42.03 181 VAL A N 1
ATOM 1435 C CA . VAL A 1 181 ? -19.638 38.103 -21.439 1.00 42.03 181 VAL A CA 1
ATOM 1436 C C . VAL A 1 181 ? -20.701 37.060 -21.817 1.00 42.03 181 VAL A C 1
ATOM 1438 O O . VAL A 1 181 ? -20.742 35.948 -21.299 1.00 42.03 181 VAL A O 1
ATOM 1441 N N . ALA A 1 182 ? -21.603 37.430 -22.724 1.00 43.44 182 ALA A N 1
ATOM 1442 C CA . ALA A 1 182 ? -22.495 36.498 -23.414 1.00 43.44 182 ALA A CA 1
ATOM 1443 C C . ALA A 1 182 ? -22.224 36.563 -24.922 1.00 43.44 182 ALA A C 1
ATOM 1445 O O . ALA A 1 182 ? -23.055 37.004 -25.709 1.00 43.44 182 ALA A O 1
ATOM 1446 N N . ARG A 1 183 ? -21.021 36.156 -25.334 1.00 38.97 183 ARG A N 1
ATOM 1447 C CA . ARG A 1 183 ? -20.708 35.845 -26.733 1.00 38.97 183 ARG A CA 1
ATOM 1448 C C . ARG A 1 183 ? -19.386 35.094 -26.773 1.00 38.97 183 ARG A C 1
ATOM 1450 O O . ARG A 1 183 ? -18.360 35.716 -26.562 1.00 38.97 183 ARG A O 1
ATOM 1457 N N . LEU A 1 184 ? -19.441 33.773 -26.962 1.00 39.94 184 LEU A N 1
ATOM 1458 C CA . LEU A 1 184 ? -18.444 32.912 -27.631 1.00 39.94 184 LEU A CA 1
ATOM 1459 C C . LEU A 1 184 ? -18.808 31.429 -27.393 1.00 39.94 184 LEU A C 1
ATOM 1461 O O . LEU A 1 184 ? -18.054 30.653 -26.820 1.00 39.94 184 LEU A O 1
ATOM 1465 N N . THR A 1 185 ? -19.994 31.028 -27.850 1.00 44.81 185 THR A N 1
ATOM 1466 C CA . THR A 1 185 ? -20.373 29.615 -28.032 1.00 44.81 185 THR A CA 1
ATOM 1467 C C . THR A 1 185 ? -21.112 29.454 -29.358 1.00 44.81 185 THR A C 1
ATOM 1469 O O . THR A 1 185 ? -22.287 29.117 -29.393 1.00 44.81 185 THR A O 1
ATOM 1472 N N . ALA A 1 186 ? -20.430 29.743 -30.469 1.00 43.56 186 ALA A N 1
ATOM 1473 C CA . ALA A 1 186 ? -20.842 29.318 -31.810 1.00 43.56 186 ALA A CA 1
ATOM 1474 C C . ALA A 1 186 ? -19.708 29.579 -32.813 1.00 43.56 186 ALA A C 1
ATOM 1476 O O . ALA A 1 186 ? -19.665 30.647 -33.409 1.00 43.56 186 ALA A O 1
ATOM 1477 N N . ALA A 1 187 ? -18.775 28.631 -32.952 1.00 38.34 187 ALA A N 1
ATOM 1478 C CA . ALA A 1 187 ? -18.029 28.346 -34.187 1.00 38.34 187 ALA A CA 1
ATOM 1479 C C . ALA A 1 187 ? -16.870 27.395 -33.867 1.00 38.34 187 ALA A C 1
ATOM 1481 O O . ALA A 1 187 ? -15.839 27.843 -33.378 1.00 38.34 187 ALA A O 1
ATOM 1482 N N . SER A 1 188 ? -17.041 26.095 -34.128 1.00 41.00 188 SER A N 1
ATOM 1483 C CA . SER A 1 188 ? -15.977 25.173 -34.586 1.00 41.00 188 SER A CA 1
ATOM 1484 C C . SER A 1 188 ? -16.568 23.787 -34.876 1.00 41.00 188 SER A C 1
ATOM 1486 O O . SER A 1 188 ? -16.151 22.768 -34.336 1.00 41.00 188 SER A O 1
ATOM 1488 N N . THR A 1 189 ? -17.576 23.754 -35.744 1.00 45.22 189 THR A N 1
ATOM 1489 C CA . THR A 1 189 ? -17.963 22.574 -36.523 1.00 45.22 189 THR A CA 1
ATOM 1490 C C . THR A 1 189 ? -17.570 22.860 -37.966 1.00 45.22 189 THR A C 1
ATOM 1492 O O . THR A 1 189 ? -18.236 23.634 -38.644 1.00 45.22 189 THR A O 1
ATOM 1495 N N . SER A 1 190 ? -16.444 22.303 -38.414 1.00 44.44 190 SER A N 1
ATOM 1496 C CA . SER A 1 190 ? -16.183 21.858 -39.795 1.00 44.44 190 SER A CA 1
ATOM 1497 C C . SER A 1 190 ? -14.683 21.646 -40.007 1.00 44.44 190 SER A C 1
ATOM 1499 O O . SER A 1 190 ? -13.904 22.593 -39.973 1.00 44.44 190 SER A O 1
ATOM 1501 N N . ARG A 1 191 ? -14.287 20.391 -40.246 1.00 41.62 191 ARG A N 1
ATOM 1502 C CA . ARG A 1 191 ? -13.432 19.964 -41.372 1.00 41.62 191 ARG A CA 1
ATOM 1503 C C . ARG A 1 191 ? -13.134 18.471 -41.244 1.00 41.62 191 ARG A C 1
ATOM 1505 O O . ARG A 1 191 ? -12.201 18.044 -40.577 1.00 41.62 191 ARG A O 1
ATOM 1512 N N . ILE A 1 192 ? -13.997 17.703 -41.899 1.00 44.41 192 ILE A N 1
ATOM 1513 C CA . ILE A 1 192 ? -13.733 16.360 -42.411 1.00 44.41 192 ILE A CA 1
ATOM 1514 C C . ILE A 1 192 ? -13.386 16.528 -43.901 1.00 44.41 192 ILE A C 1
ATOM 1516 O O . ILE A 1 192 ? -13.944 17.415 -44.553 1.00 44.41 192 ILE A O 1
ATOM 1520 N N . SER A 1 193 ? -12.538 15.628 -44.419 1.00 41.72 193 SER A N 1
ATOM 1521 C CA . SER A 1 193 ? -12.088 15.467 -45.819 1.00 41.72 193 SER A CA 1
ATOM 1522 C C . SER A 1 193 ? -10.890 16.371 -46.188 1.00 41.72 193 SER A C 1
ATOM 1524 O O . SER A 1 193 ? -10.877 17.535 -45.814 1.00 41.72 193 SER A O 1
ATOM 1526 N N . GLN A 1 194 ? -9.812 15.943 -46.852 1.00 46.41 194 GLN A N 1
ATOM 1527 C CA . GLN A 1 194 ? -9.471 14.758 -47.652 1.00 46.41 194 GLN A CA 1
ATOM 1528 C C . GLN A 1 194 ? -7.941 14.567 -47.581 1.00 46.41 194 GLN A C 1
ATOM 1530 O O . GLN A 1 194 ? -7.236 15.562 -47.466 1.00 46.41 194 GLN A O 1
ATOM 1535 N N . HIS A 1 195 ? -7.433 13.336 -47.676 1.00 43.91 195 HIS A N 1
ATOM 1536 C CA .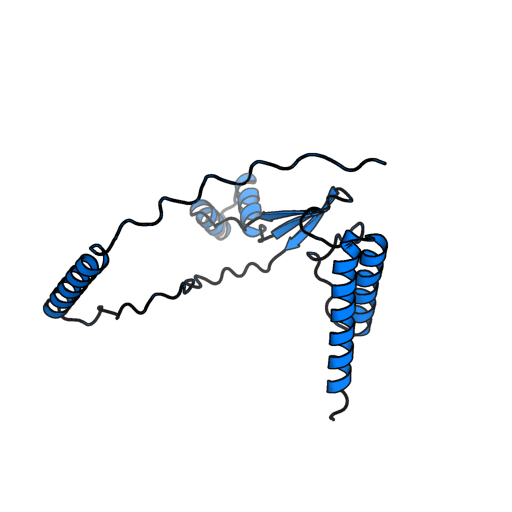 HIS A 1 195 ? -6.265 12.988 -48.505 1.00 43.91 195 HIS A CA 1
ATOM 1537 C C . HIS A 1 195 ? -6.082 11.465 -48.480 1.00 43.91 195 HIS A C 1
ATOM 1539 O O . HIS A 1 195 ? -5.575 10.891 -47.521 1.00 43.91 195 HIS A O 1
ATOM 1545 N N . ALA A 1 196 ? -6.546 10.830 -49.553 1.00 45.53 196 ALA A N 1
ATOM 1546 C CA . ALA A 1 196 ? -6.104 9.522 -50.002 1.00 45.53 196 ALA A CA 1
ATOM 1547 C C . ALA A 1 196 ? -5.597 9.725 -51.432 1.00 45.53 196 ALA A C 1
ATOM 1549 O O . ALA A 1 196 ? -6.322 10.237 -52.287 1.00 45.53 196 ALA A O 1
ATOM 1550 N N . SER A 1 197 ? -4.334 9.397 -51.659 1.00 56.75 197 SER A N 1
ATOM 1551 C CA . SER A 1 197 ? -3.735 9.102 -52.959 1.00 56.75 197 SER A CA 1
ATOM 1552 C C . SER A 1 197 ? -2.623 8.102 -52.696 1.00 56.75 197 SER A C 1
ATOM 1554 O O . SER A 1 197 ? -1.896 8.324 -51.700 1.00 56.75 197 SER A O 1
#

pLDDT: mean 77.56, std 20.47, range [33.78, 97.38]

Sequence (197 aa):
MASVSKYSDMTSLALTKLCLAADYYAEVSPALARFFIDKVDRIKERSGLPPTASHLRCQFCGAVFRPGNHHSHVKAQMKETRKIQQLRKHEETPGCRLGRFQRRLLDMYTNRKNCLTIVCDVCNKRTRVWFPGEREKGAKGTCEEILVPDTSKMSRSAKKKLKKKLKKKKQQSEGGVTPDVARLTAASTSRISQHAS

Radius of gyration: 29.69 Å; chains: 1; bounding box: 58×63×90 Å

Foldseek 3Di:
DPPVVVVVVVLVVVLVVLQVVLVVCLVVPQVSSLVSLVVSQVSCVVVVHDHDDCQQAPPPPSRGDDPPFKDKDKDAQDDQDPVLVVLVVQVVDPPRDDDPVSVVVNCSRVVDFIWMWMAGNVPRDIDIDGDDPPPPVDPVPPPPPPDDDDCVPPDPVVVVVVVVVVVVVVVVVVPDDDDDDPDDDDDDPDDDDDDDD

InterPro domains:
  IPR029779 Ribonuclease MRP subunit P24-like [PF15719] (56-174)
  IPR029779 Ribonuclease MRP subunit P24-like [PTHR31402] (17-180)

Secondary structure (DSSP, 8-state):
--HHHHHHHHHHHHHHHHHHHHHHHHHH-HHHHHHHHHHHHHHHHHTTPPPPPTTTB-TTT-PBP-TTSEEEEEEPPPPPPHHHHHHHHHHHSTT----HHHHHHHHHHHS---EEEEEETTT-PEEEEE------TT------------GGGS-HHHHHHHHHHHHHHHHHHSS----------------------